Protein AF-0000000079301994 (afdb_homodimer)

Nearest PDB structures (foldseek):
  7bio-assembly1_A  TM=8.199E-01  e=2.080E-05  Streptomyces bottropensis
  3e8o-assembly1_B  TM=7.524E-01  e=1.143E-05  Deinococcus radiodurans
  4dn9-assembly1_A  TM=6.450E-01  e=1.946E-05  Chloroflexus aurantiacus J-10-fl
  5b0a-assembly1_A  TM=7.277E-01  e=4.435E-04  Cannabis sativa
  1q8b-assembly1_A  TM=6.760E-01  e=8.069E-04  Bacillus subtilis

Solvent-accessible surface area (backbone atoms only — not comparable to full-atom values): 9623 Å² total; per-residue (Å²): 97,24,33,39,37,34,43,32,32,37,89,45,61,69,64,25,49,57,47,54,61,72,43,50,66,57,43,41,76,59,49,37,45,30,38,38,36,29,37,38,76,87,36,86,40,38,37,35,40,38,37,32,18,80,38,62,66,50,44,53,51,47,76,68,33,68,65,51,52,50,50,42,61,73,31,49,55,77,43,72,48,76,46,49,33,36,71,75,48,76,45,77,101,99,24,36,38,36,34,44,33,32,38,89,45,60,70,65,25,49,58,48,55,60,72,44,51,64,56,43,42,75,59,50,39,45,31,38,37,37,28,37,38,76,86,38,85,40,38,38,35,39,39,34,31,18,82,38,63,66,49,45,53,50,48,74,68,32,70,65,49,54,49,50,43,62,72,33,49,55,79,45,74,47,76,47,50,33,36,71,74,48,78,46,78,102

Radius of gyration: 16.85 Å; Cα contacts (8 Å, |Δi|>4): 379; chains: 2; bounding box: 35×45×35 Å

Structure (mmCIF, N/CA/C/O backbone):
data_AF-0000000079301994-model_v1
#
loop_
_entity.id
_entity.type
_entity.pdbx_description
1 polymer 'Uncharacterized protein'
#
loop_
_atom_site.group_PDB
_atom_site.id
_atom_site.type_symbol
_atom_site.label_atom_id
_atom_site.label_alt_id
_atom_site.label_comp_id
_atom_site.label_asym_id
_atom_site.label_entity_id
_atom_site.label_seq_id
_atom_site.pdbx_PDB_ins_code
_atom_site.Cartn_x
_atom_site.Cartn_y
_atom_site.Cartn_z
_atom_site.occupancy
_atom_site.B_iso_or_equiv
_atom_site.auth_seq_id
_atom_site.auth_comp_id
_atom_site.auth_asym_id
_atom_site.auth_atom_id
_atom_site.pdbx_PDB_model_num
ATOM 1 N N . MET A 1 1 ? -8.656 -5.566 9.609 1 89.12 1 MET A N 1
ATOM 2 C CA . MET A 1 1 ? -8.117 -4.211 9.539 1 89.12 1 MET A CA 1
ATOM 3 C C . MET A 1 1 ? -8.258 -3.646 8.133 1 89.12 1 MET A C 1
ATOM 5 O O . MET A 1 1 ? -8.102 -4.371 7.148 1 89.12 1 MET A O 1
ATOM 9 N N . THR A 1 2 ? -8.633 -2.348 8.062 1 95.81 2 THR A N 1
ATOM 10 C CA . THR A 1 2 ? -8.82 -1.675 6.781 1 95.81 2 THR A CA 1
ATOM 11 C C . THR A 1 2 ? -7.75 -0.612 6.559 1 95.81 2 THR A C 1
ATOM 13 O O . THR A 1 2 ? -7.398 0.123 7.484 1 95.81 2 THR A O 1
ATOM 16 N N . SER A 1 3 ? -7.277 -0.608 5.355 1 98.06 3 SER A N 1
ATOM 17 C CA . SER A 1 3 ? -6.281 0.398 4.992 1 98.06 3 SER A CA 1
ATOM 18 C C . SER A 1 3 ? -6.887 1.475 4.098 1 98.06 3 SER A C 1
ATOM 20 O O . SER A 1 3 ? -7.504 1.165 3.076 1 98.06 3 SER A O 1
ATOM 22 N N . PHE A 1 4 ? -6.785 2.672 4.535 1 98.62 4 PHE A N 1
ATOM 23 C CA . PHE A 1 4 ? -7.047 3.836 3.693 1 98.62 4 PHE A CA 1
ATOM 24 C C . PHE A 1 4 ? -5.758 4.34 3.053 1 98.62 4 PHE A C 1
ATOM 26 O O . PHE A 1 4 ? -4.887 4.871 3.74 1 98.62 4 PHE A O 1
ATOM 33 N N . VAL A 1 5 ? -5.637 4.152 1.7 1 98.5 5 VAL A N 1
ATOM 34 C CA . VAL A 1 5 ? -4.422 4.48 0.962 1 98.5 5 VAL A CA 1
ATOM 35 C C . VAL A 1 5 ? -4.664 5.715 0.093 1 98.5 5 VAL A C 1
ATOM 37 O O . VAL A 1 5 ? -5.66 5.785 -0.632 1 98.5 5 VAL A O 1
ATOM 40 N N . VAL A 1 6 ? -3.746 6.652 0.194 1 98.12 6 VAL A N 1
ATOM 41 C CA . VAL A 1 6 ? -3.85 7.828 -0.66 1 98.12 6 VAL A CA 1
ATOM 42 C C . VAL A 1 6 ? -2.51 8.094 -1.346 1 98.12 6 VAL A C 1
ATOM 44 O O . VAL A 1 6 ? -1.456 8.023 -0.71 1 98.12 6 VAL A O 1
ATOM 47 N N . LYS A 1 7 ? -2.551 8.258 -2.596 1 98.06 7 LYS A N 1
ATOM 48 C CA . LYS A 1 7 ? -1.447 8.812 -3.371 1 98.06 7 LYS A CA 1
ATOM 49 C C . LYS A 1 7 ? -1.652 10.305 -3.623 1 98.06 7 LYS A C 1
ATOM 51 O O . LYS A 1 7 ? -2.641 10.703 -4.242 1 98.06 7 LYS A O 1
ATOM 56 N N . LEU A 1 8 ? -0.708 11.078 -3.213 1 98.31 8 LEU A N 1
ATOM 57 C CA . LEU A 1 8 ? -0.82 12.531 -3.281 1 98.31 8 LEU A CA 1
ATOM 58 C C . LEU A 1 8 ? 0.232 13.117 -4.219 1 98.31 8 LEU A C 1
ATOM 60 O O . LEU A 1 8 ? 1.381 12.664 -4.227 1 98.31 8 LEU A O 1
ATOM 64 N N . GLN A 1 9 ? -0.194 14.062 -4.961 1 98 9 GLN A N 1
ATOM 65 C CA . GLN A 1 9 ? 0.765 14.898 -5.676 1 98 9 GLN A CA 1
ATOM 66 C C . GLN A 1 9 ? 1.04 16.188 -4.91 1 98 9 GLN A C 1
ATOM 68 O O . GLN A 1 9 ? 0.11 16.906 -4.535 1 98 9 GLN A O 1
ATOM 73 N N . VAL A 1 10 ? 2.301 16.406 -4.672 1 97.75 10 VAL A N 1
ATOM 74 C CA . VAL A 1 10 ? 2.693 17.578 -3.918 1 97.75 10 VAL A CA 1
ATOM 75 C C . VAL A 1 10 ? 3.807 18.328 -4.66 1 97.75 10 VAL A C 1
ATOM 77 O O . VAL A 1 10 ? 4.477 17.75 -5.52 1 97.75 10 VAL A O 1
ATOM 80 N N . ASN A 1 11 ? 3.982 19.594 -4.398 1 96.12 11 ASN A N 1
ATOM 81 C CA . ASN A 1 11 ? 5.059 20.359 -5.012 1 96.12 11 ASN A CA 1
ATOM 82 C C . ASN A 1 11 ? 6.391 20.125 -4.309 1 96.12 11 ASN A C 1
ATOM 84 O O . ASN A 1 11 ? 7.441 20.109 -4.949 1 96.12 11 ASN A O 1
ATOM 88 N N . ASP A 1 12 ? 6.312 19.984 -3.051 1 96.38 12 ASP A N 1
ATOM 89 C CA . ASP A 1 12 ? 7.492 19.828 -2.205 1 96.38 12 ASP A CA 1
ATOM 90 C C . ASP A 1 12 ? 7.223 18.875 -1.044 1 96.38 12 ASP A C 1
ATOM 92 O O . ASP A 1 12 ? 6.391 19.172 -0.18 1 96.38 12 ASP A O 1
ATOM 96 N N . PHE A 1 13 ? 7.957 17.812 -0.992 1 97.25 13 PHE A N 1
ATOM 97 C CA . PHE A 1 13 ? 7.73 16.766 -0.006 1 97.25 13 PHE A CA 1
ATOM 98 C C . PHE A 1 13 ? 7.949 17.297 1.407 1 97.25 13 PHE A C 1
ATOM 100 O O . PHE A 1 13 ? 7.125 17.062 2.295 1 97.25 13 PHE A O 1
ATOM 107 N N . ASP A 1 14 ? 9.078 18 1.607 1 97.25 14 ASP A N 1
ATOM 108 C CA . ASP A 1 14 ? 9.422 18.453 2.951 1 97.25 14 ASP A CA 1
ATOM 109 C C . ASP A 1 14 ? 8.383 19.453 3.473 1 97.25 14 ASP A C 1
ATOM 111 O O . ASP A 1 14 ? 8.008 19.406 4.645 1 97.25 14 ASP A O 1
ATOM 115 N N . ALA A 1 15 ? 7.961 20.344 2.629 1 97.31 15 ALA A N 1
ATOM 116 C CA . ALA A 1 15 ? 6.93 21.312 3.016 1 97.31 15 ALA A CA 1
ATOM 117 C C . ALA A 1 15 ? 5.617 20.594 3.342 1 97.31 15 ALA A C 1
ATOM 119 O O . ALA A 1 15 ? 4.973 20.906 4.348 1 97.31 15 ALA A O 1
ATOM 120 N N . TRP A 1 16 ? 5.238 19.688 2.525 1 98.19 16 TRP A N 1
ATOM 121 C CA . TRP A 1 16 ? 4.035 18.891 2.781 1 98.19 16 TRP A CA 1
ATOM 122 C C . TRP A 1 16 ? 4.145 18.156 4.109 1 98.19 16 TRP A C 1
ATOM 124 O O . TRP A 1 16 ? 3.219 18.188 4.926 1 98.19 16 TRP A O 1
ATOM 134 N N . LYS A 1 17 ? 5.266 17.484 4.301 1 97.94 17 LYS A N 1
ATOM 135 C CA . LYS A 1 17 ? 5.461 16.625 5.473 1 97.94 17 LYS A CA 1
ATOM 136 C C . LYS A 1 17 ? 5.363 17.438 6.762 1 97.94 17 LYS A C 1
ATOM 138 O O . LYS A 1 17 ? 4.871 16.953 7.777 1 97.94 17 LYS A O 1
ATOM 143 N N . GLN A 1 18 ? 5.84 18.641 6.758 1 97.69 18 GLN A N 1
ATOM 144 C CA . GLN A 1 18 ? 5.766 19.516 7.922 1 97.69 18 GLN A CA 1
ATOM 145 C C . GLN A 1 18 ? 4.316 19.781 8.32 1 97.69 18 GLN A C 1
ATOM 147 O O . GLN A 1 18 ? 3.969 19.703 9.5 1 97.69 18 GLN A O 1
ATOM 152 N N . VAL A 1 19 ? 3.531 20.078 7.344 1 97.75 19 VAL A N 1
ATOM 153 C CA . VAL A 1 19 ? 2.125 20.359 7.621 1 97.75 19 VAL A CA 1
ATOM 154 C C . VAL A 1 19 ? 1.414 19.062 8 1 97.75 19 VAL A C 1
ATOM 156 O O . VAL A 1 19 ? 0.629 19.031 8.953 1 97.75 19 VAL A O 1
ATOM 159 N N . TYR A 1 20 ? 1.676 17.984 7.305 1 97.94 20 TYR A N 1
ATOM 160 C CA . TYR A 1 20 ? 1.109 16.672 7.598 1 97.94 20 TYR A CA 1
ATOM 161 C C . TYR A 1 20 ? 1.346 16.281 9.055 1 97.94 20 TYR A C 1
ATOM 163 O O . TYR A 1 20 ? 0.435 15.805 9.727 1 97.94 20 TYR A O 1
ATOM 171 N N . ASP A 1 21 ? 2.529 16.562 9.539 1 97.38 21 ASP A N 1
ATOM 172 C CA . ASP A 1 21 ? 2.902 16.156 10.898 1 97.38 21 ASP A CA 1
ATOM 173 C C . ASP A 1 21 ? 2.088 16.922 11.938 1 97.38 21 ASP A C 1
ATOM 175 O O . ASP A 1 21 ? 1.868 16.438 13.047 1 97.38 21 ASP A O 1
ATOM 179 N N . GLN A 1 22 ? 1.588 18.047 11.633 1 97.12 22 GLN A N 1
ATOM 180 C CA . GLN A 1 22 ? 0.812 18.859 12.555 1 97.12 22 GLN A CA 1
ATOM 181 C C . GLN A 1 22 ? -0.576 18.281 12.789 1 97.12 22 GLN A C 1
ATOM 183 O O . GLN A 1 22 ? -1.27 18.656 13.734 1 97.12 22 GLN A O 1
ATOM 188 N N . PHE A 1 23 ? -0.986 17.344 11.984 1 96.75 23 PHE A N 1
ATOM 189 C CA . PHE A 1 23 ? -2.344 16.828 12.07 1 96.75 23 PHE A CA 1
ATOM 190 C C . PHE A 1 23 ? -2.344 15.422 12.68 1 96.75 23 PHE A C 1
ATOM 192 O O . PHE A 1 23 ? -3.32 14.688 12.547 1 96.75 23 PHE A O 1
ATOM 199 N N . ALA A 1 24 ? -1.338 15.039 13.398 1 96.25 24 ALA A N 1
ATOM 200 C CA . ALA A 1 24 ? -1.244 13.727 14.023 1 96.25 24 ALA A CA 1
ATOM 201 C C . ALA A 1 24 ? -2.352 13.531 15.055 1 96.25 24 ALA A C 1
ATOM 203 O O . ALA A 1 24 ? -2.949 12.453 15.141 1 96.25 24 ALA A O 1
ATOM 204 N N . ASP A 1 25 ? -2.615 14.602 15.844 1 96.25 25 ASP A N 1
ATOM 205 C CA . ASP A 1 25 ? -3.65 14.5 16.859 1 96.25 25 ASP A CA 1
ATOM 206 C C . ASP A 1 25 ? -5.023 14.266 16.234 1 96.25 25 ASP A C 1
ATOM 208 O O . ASP A 1 25 ? -5.824 13.484 16.75 1 96.25 25 ASP A O 1
ATOM 212 N N . MET A 1 26 ? -5.223 14.938 15.164 1 96.44 26 MET A N 1
ATOM 213 C CA . MET A 1 26 ? -6.488 14.75 14.461 1 96.44 26 MET A CA 1
ATOM 214 C C . MET A 1 26 ? -6.633 13.312 13.969 1 96.44 26 MET A C 1
ATOM 216 O O . MET A 1 26 ? -7.695 12.711 14.109 1 96.44 26 MET A O 1
ATOM 220 N N . ARG A 1 27 ? -5.598 12.727 13.359 1 97.19 27 ARG A N 1
ATOM 221 C CA . ARG A 1 27 ? -5.633 11.352 12.875 1 97.19 27 ARG A CA 1
ATOM 222 C C . ARG A 1 27 ? -5.922 10.375 14.016 1 97.19 27 ARG A C 1
ATOM 224 O O . 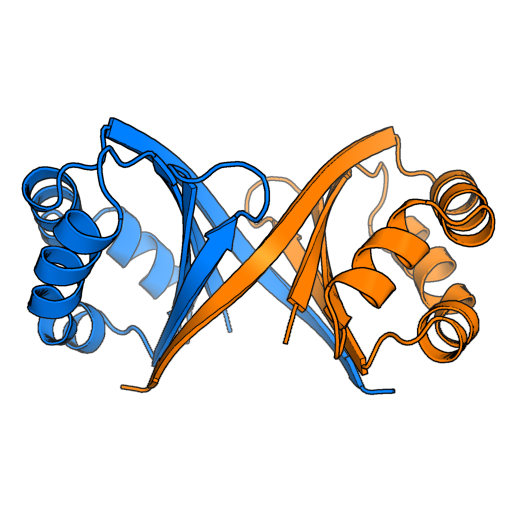ARG A 1 27 ? -6.754 9.477 13.875 1 97.19 27 ARG A O 1
ATOM 231 N N . ARG A 1 28 ? -5.32 10.641 15.141 1 96.44 28 ARG A N 1
ATOM 232 C CA . ARG A 1 28 ? -5.562 9.805 16.312 1 96.44 28 ARG A CA 1
ATOM 233 C C . ARG A 1 28 ? -7.016 9.906 16.766 1 96.44 28 ARG A C 1
ATOM 235 O O . ARG A 1 28 ? -7.668 8.883 17 1 96.44 28 ARG A O 1
ATOM 242 N N . GLU A 1 29 ? -7.461 11.062 16.938 1 96.56 29 GLU A N 1
ATOM 243 C CA . GLU A 1 29 ? -8.82 11.305 17.406 1 96.56 29 GLU A CA 1
ATOM 244 C C . GLU A 1 29 ? -9.852 10.695 16.469 1 96.56 29 GLU A C 1
ATOM 246 O O . GLU A 1 29 ? -10.914 10.25 16.906 1 96.56 29 GLU A O 1
ATOM 251 N N . LYS A 1 30 ? -9.453 10.633 15.219 1 97.12 30 LYS A N 1
ATOM 252 C CA . LYS A 1 30 ? -10.383 10.156 14.203 1 97.12 30 LYS A CA 1
ATOM 253 C C . LYS A 1 30 ? -10.281 8.641 14.039 1 97.12 30 LYS A C 1
ATOM 255 O O . LYS A 1 30 ? -10.969 8.055 13.195 1 97.12 30 LYS A O 1
ATOM 260 N N . GLY A 1 31 ? -9.43 8.023 14.773 1 96.19 31 GLY A N 1
ATOM 261 C CA . GLY A 1 31 ? -9.484 6.57 14.875 1 96.19 31 GLY A CA 1
ATOM 262 C C . GLY A 1 31 ? -8.406 5.871 14.07 1 96.19 31 GLY A C 1
ATOM 263 O O . GLY A 1 31 ? -8.461 4.656 13.875 1 96.19 31 GLY A O 1
ATOM 264 N N . VAL A 1 32 ? -7.43 6.609 13.586 1 97.88 32 VAL A N 1
ATOM 265 C CA . VAL A 1 32 ? -6.301 5.965 12.922 1 97.88 32 VAL A CA 1
ATOM 266 C C . VAL A 1 32 ? -5.461 5.203 13.938 1 97.88 32 VAL A C 1
ATOM 268 O O . VAL A 1 32 ? -5.062 5.762 14.969 1 97.88 32 VAL A O 1
ATOM 271 N N . ASP A 1 33 ? -5.195 4.004 13.609 1 97.94 33 ASP A N 1
ATOM 272 C CA . ASP A 1 33 ? -4.371 3.176 14.484 1 97.94 33 ASP A CA 1
ATOM 273 C C . ASP A 1 33 ? -2.885 3.391 14.203 1 97.94 33 ASP A C 1
ATOM 275 O O . ASP A 1 33 ? -2.074 3.443 15.133 1 97.94 33 ASP A O 1
ATOM 279 N N . SER A 1 34 ? -2.586 3.408 12.961 1 97.81 34 SER A N 1
ATOM 280 C CA . SER A 1 34 ? -1.209 3.617 12.523 1 97.81 34 SER A CA 1
ATOM 281 C C . SER A 1 34 ? -1.159 4.215 11.125 1 97.81 34 SER A C 1
ATOM 283 O O . SER A 1 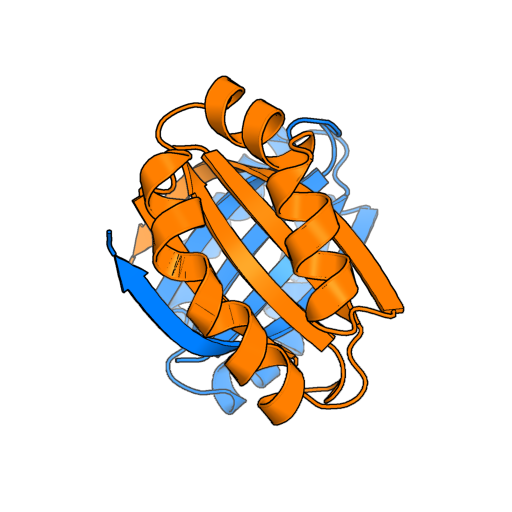34 ? -2.137 4.137 10.375 1 97.81 34 SER A O 1
ATOM 285 N N . SER A 1 35 ? -0.074 4.879 10.789 1 98.19 35 SER A N 1
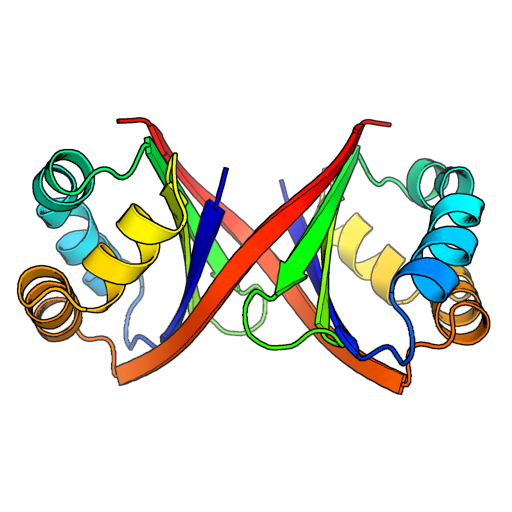ATOM 286 C CA . SER A 1 35 ? 0.156 5.496 9.484 1 98.19 35 SER A CA 1
ATOM 287 C C . SER A 1 35 ? 1.542 5.156 8.953 1 98.19 35 SER A C 1
ATOM 289 O O . SER A 1 35 ? 2.494 5.016 9.719 1 98.19 35 SER A O 1
ATOM 291 N N . VAL A 1 36 ? 1.635 5.07 7.672 1 97.94 36 VAL A N 1
ATOM 292 C CA . VAL A 1 36 ? 2.916 4.926 6.988 1 97.94 36 VAL A CA 1
ATOM 293 C C . VAL A 1 36 ? 3.031 5.973 5.879 1 97.94 36 VAL A C 1
ATOM 295 O O . VAL A 1 36 ? 2.098 6.16 5.098 1 97.94 36 VAL A O 1
ATOM 298 N N . VAL A 1 37 ? 4.113 6.656 5.863 1 98.38 37 VAL A N 1
ATOM 299 C CA . VAL A 1 37 ? 4.43 7.586 4.785 1 98.38 37 VAL A CA 1
ATOM 300 C C . VAL A 1 37 ? 5.5 6.98 3.879 1 98.38 37 VAL A C 1
ATOM 302 O O . VAL A 1 37 ? 6.543 6.527 4.359 1 98.38 37 VAL A O 1
ATOM 305 N N . LEU A 1 38 ? 5.184 6.953 2.605 1 98.31 38 LEU A N 1
ATOM 306 C CA . LEU A 1 38 ? 6.109 6.398 1.626 1 98.31 38 LEU A CA 1
ATOM 307 C C . LEU A 1 38 ? 6.328 7.371 0.473 1 98.31 38 LEU A C 1
ATOM 309 O O . LEU A 1 38 ? 5.438 8.148 0.135 1 98.31 38 LEU A O 1
ATOM 313 N N . ARG A 1 39 ? 7.547 7.289 -0.128 1 97.62 39 ARG A N 1
ATOM 314 C CA . ARG A 1 39 ? 7.859 8.031 -1.345 1 97.62 39 ARG A CA 1
ATOM 315 C C . ARG A 1 39 ? 8.016 7.094 -2.535 1 97.62 39 ARG A C 1
ATOM 317 O O . ARG A 1 39 ? 8.461 5.953 -2.381 1 97.62 39 ARG A O 1
ATOM 324 N N . ASP A 1 40 ? 7.586 7.617 -3.658 1 96.94 40 ASP A N 1
ATOM 325 C CA . ASP A 1 40 ? 7.738 6.91 -4.926 1 96.94 40 ASP A CA 1
ATOM 326 C C . ASP A 1 40 ? 9.164 7.055 -5.469 1 96.94 40 ASP A C 1
ATOM 328 O O . ASP A 1 40 ? 9.688 8.164 -5.559 1 96.94 40 ASP A O 1
ATOM 332 N N . ALA A 1 41 ? 9.742 5.98 -5.84 1 94.81 41 ALA A N 1
ATOM 333 C CA . ALA A 1 41 ? 11.141 6 -6.258 1 94.81 41 ALA A CA 1
ATOM 334 C C . ALA A 1 41 ? 11.297 6.711 -7.602 1 94.81 41 ALA A C 1
ATOM 336 O O . ALA A 1 41 ? 12.391 7.16 -7.945 1 94.81 41 ALA A O 1
ATOM 337 N N . THR A 1 42 ? 10.242 6.859 -8.375 1 92.81 42 THR A N 1
ATOM 338 C CA . THR A 1 42 ? 10.391 7.355 -9.742 1 92.81 42 THR A CA 1
ATOM 339 C C . THR A 1 42 ? 9.719 8.719 -9.891 1 92.81 42 THR A C 1
ATOM 341 O O . THR A 1 42 ? 9.797 9.336 -10.953 1 92.81 42 THR A O 1
ATOM 344 N N . ASP A 1 43 ? 9 9.125 -8.93 1 96.19 43 ASP A N 1
ATOM 345 C CA . ASP A 1 43 ? 8.305 10.414 -8.961 1 96.19 43 ASP A CA 1
ATOM 346 C C . ASP A 1 43 ? 8.477 11.164 -7.648 1 96.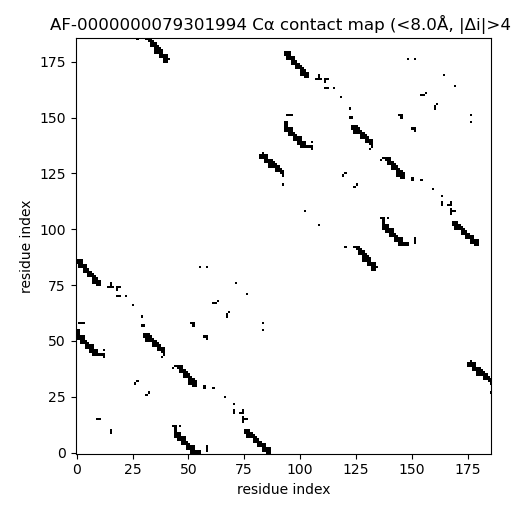19 43 ASP A C 1
ATOM 348 O O . ASP A 1 43 ? 7.785 10.883 -6.664 1 96.19 43 ASP A O 1
ATOM 352 N N . ALA A 1 44 ? 9.281 12.156 -7.668 1 94.94 44 ALA A N 1
ATOM 353 C CA . ALA A 1 44 ? 9.648 12.891 -6.461 1 94.94 44 ALA A CA 1
ATOM 354 C C . ALA A 1 44 ? 8.461 13.68 -5.91 1 94.94 44 ALA A C 1
ATOM 356 O O . ALA A 1 44 ? 8.5 14.156 -4.773 1 94.94 44 ALA A O 1
ATOM 357 N N . HIS A 1 45 ? 7.402 13.781 -6.672 1 96.88 45 HIS A N 1
ATOM 358 C CA . HIS A 1 45 ? 6.262 14.578 -6.238 1 96.88 45 HIS A CA 1
ATOM 359 C C . HIS A 1 45 ? 5.121 13.695 -5.754 1 96.88 45 HIS A C 1
ATOM 361 O O . HIS A 1 45 ? 4.082 14.195 -5.316 1 96.88 45 HIS A O 1
ATOM 367 N N . ALA A 1 46 ? 5.324 12.445 -5.812 1 97.94 46 ALA A N 1
ATOM 368 C CA . ALA A 1 46 ? 4.285 11.508 -5.387 1 97.94 46 ALA A CA 1
ATOM 369 C C . ALA A 1 46 ? 4.543 11.016 -3.965 1 97.94 46 ALA A C 1
ATOM 371 O O . ALA A 1 46 ? 5.598 10.445 -3.68 1 97.94 46 ALA A O 1
ATOM 372 N N . VAL A 1 47 ? 3.619 11.258 -3.09 1 98.25 47 VAL A N 1
ATOM 373 C CA . VAL A 1 47 ? 3.648 10.789 -1.71 1 98.25 47 VAL A CA 1
ATOM 374 C C . VAL A 1 47 ? 2.514 9.789 -1.479 1 98.25 47 VAL A C 1
ATOM 376 O O . VAL A 1 47 ? 1.375 10.031 -1.887 1 98.25 47 VAL A O 1
ATOM 379 N N . TRP A 1 48 ? 2.867 8.773 -0.871 1 98.62 48 TRP A N 1
ATOM 380 C CA . TRP A 1 48 ? 1.869 7.793 -0.444 1 98.62 48 TRP A CA 1
ATOM 381 C C . TRP A 1 48 ? 1.698 7.816 1.071 1 98.62 48 TRP A C 1
ATOM 383 O O . TRP A 1 48 ? 2.682 7.895 1.812 1 98.62 48 TRP A O 1
ATOM 393 N N . VAL A 1 49 ? 0.441 7.789 1.499 1 98.62 49 VAL A N 1
ATOM 394 C CA . VAL A 1 49 ? 0.137 7.645 2.92 1 98.62 49 VAL A CA 1
ATOM 395 C C . VAL A 1 49 ? -0.845 6.492 3.123 1 98.62 49 VAL A C 1
ATOM 397 O O . VAL A 1 49 ? -1.85 6.395 2.414 1 98.62 49 VAL A O 1
ATOM 400 N N . ILE A 1 50 ? -0.533 5.59 4.016 1 98.56 50 ILE A N 1
ATOM 401 C CA . ILE A 1 50 ? -1.428 4.512 4.422 1 98.56 50 ILE A CA 1
ATOM 402 C C . ILE A 1 50 ? -1.878 4.73 5.863 1 98.56 50 ILE A C 1
ATOM 404 O O . ILE A 1 50 ? -1.05 4.801 6.777 1 98.56 50 ILE A O 1
ATOM 408 N N . HIS A 1 51 ? -3.168 4.883 6.047 1 98.62 51 HIS A N 1
ATOM 409 C CA . HIS A 1 51 ? -3.771 4.898 7.375 1 98.62 51 HIS A CA 1
ATOM 410 C C . HIS A 1 51 ? -4.523 3.605 7.656 1 98.62 51 HIS A C 1
ATOM 412 O O . HIS A 1 51 ? -5.367 3.186 6.859 1 98.62 51 HIS A O 1
ATOM 418 N N . HIS A 1 52 ? -4.234 2.973 8.773 1 98 52 HIS A N 1
ATOM 419 C CA . HIS A 1 52 ? -4.934 1.756 9.172 1 98 52 HIS A CA 1
ATOM 420 C C . HIS A 1 52 ? -6.031 2.055 10.188 1 98 52 HIS A C 1
ATOM 422 O O . HIS A 1 52 ? -5.828 2.836 11.117 1 98 52 HIS A O 1
ATOM 428 N N . PHE A 1 53 ? -7.113 1.462 9.953 1 97.81 53 PHE A N 1
ATOM 429 C CA . PHE A 1 53 ? -8.289 1.596 10.805 1 97.81 53 PHE A CA 1
ATOM 430 C C . PHE A 1 53 ? -8.766 0.231 11.281 1 97.81 53 PHE A C 1
ATOM 432 O O . PHE A 1 53 ? -8.641 -0.767 10.57 1 97.81 53 PHE A O 1
ATOM 439 N N . PRO A 1 54 ? -9.391 0.226 12.5 1 95.56 54 PRO A N 1
ATOM 440 C CA . PRO A 1 54 ? -9.961 -1.04 12.961 1 95.56 54 PRO A CA 1
ATOM 441 C C . PRO A 1 54 ? -11.164 -1.484 12.133 1 95.56 54 PRO A C 1
ATOM 443 O O . PRO A 1 54 ? -11.445 -2.682 12.039 1 95.56 54 PRO A O 1
ATOM 446 N N . THR A 1 55 ? -11.875 -0.474 11.547 1 94.5 55 THR A N 1
ATOM 447 C CA . THR A 1 55 ? -13.078 -0.819 10.789 1 94.5 55 THR A CA 1
ATOM 448 C C . THR A 1 55 ? -13.133 -0.033 9.484 1 94.5 55 THR A C 1
ATOM 450 O O . THR A 1 55 ? -12.578 1.062 9.383 1 94.5 55 THR A O 1
ATOM 453 N N . ALA A 1 56 ? -13.891 -0.601 8.523 1 94.69 56 ALA A N 1
ATOM 454 C CA . ALA A 1 56 ? -14.117 0.073 7.25 1 94.69 56 ALA A CA 1
ATOM 455 C C . ALA A 1 56 ? -14.93 1.347 7.438 1 94.69 56 ALA A C 1
ATOM 457 O O . ALA A 1 56 ? -14.719 2.34 6.738 1 94.69 56 ALA A O 1
ATOM 458 N N . GLU A 1 57 ? -15.859 1.298 8.375 1 95.94 57 GLU A N 1
ATOM 459 C CA . GLU A 1 57 ? -16.703 2.455 8.641 1 95.94 57 GLU A CA 1
ATOM 460 C C . GLU A 1 57 ? -15.883 3.648 9.109 1 95.94 57 GLU A C 1
ATOM 462 O O . GLU A 1 57 ? -16.109 4.777 8.68 1 95.94 57 GLU A O 1
ATOM 467 N N . GLY A 1 58 ? -14.977 3.371 9.961 1 96.88 58 GLY A N 1
ATOM 468 C CA . GLY A 1 58 ? -14.094 4.438 10.414 1 96.88 58 GLY A CA 1
ATOM 469 C C . GLY A 1 58 ? -13.266 5.047 9.297 1 96.88 58 GLY A C 1
ATOM 470 O O . GLY A 1 58 ? -13.125 6.27 9.219 1 96.88 58 GLY A O 1
ATOM 471 N N . ALA A 1 59 ? -12.758 4.238 8.43 1 97.56 59 ALA A N 1
ATOM 472 C CA . ALA A 1 59 ? -11.961 4.711 7.297 1 97.56 59 ALA A CA 1
ATOM 473 C C . ALA A 1 59 ? -12.789 5.594 6.371 1 97.56 59 ALA A C 1
ATOM 475 O O . ALA A 1 59 ? -12.336 6.66 5.949 1 97.56 59 ALA A O 1
ATOM 476 N N . ARG A 1 60 ? -13.992 5.137 6.117 1 96.81 60 ARG A N 1
ATOM 477 C CA . ARG A 1 60 ? -14.875 5.891 5.23 1 96.81 60 ARG A CA 1
ATOM 478 C C . ARG A 1 60 ? -15.266 7.227 5.852 1 96.81 60 ARG A C 1
ATOM 480 O O . ARG A 1 60 ? -15.328 8.242 5.16 1 96.81 60 ARG A O 1
ATOM 487 N N . ALA A 1 61 ? -15.516 7.227 7.113 1 97.56 61 ALA A N 1
ATOM 488 C CA . ALA A 1 61 ? -15.852 8.461 7.816 1 97.56 61 ALA A CA 1
ATOM 489 C C . ALA A 1 61 ? -14.695 9.453 7.77 1 97.56 61 ALA A C 1
ATOM 491 O O . ALA A 1 61 ? -14.898 10.648 7.559 1 97.56 61 ALA A O 1
ATOM 492 N N . PHE A 1 62 ? -13.547 8.945 7.957 1 98.19 62 PHE A N 1
ATOM 493 C CA . PHE A 1 62 ? -12.352 9.773 7.891 1 98.19 62 PHE A CA 1
ATOM 494 C C . PHE A 1 62 ? -12.203 10.406 6.508 1 98.19 62 PHE A C 1
ATOM 496 O O . PHE A 1 62 ? -11.969 11.609 6.391 1 98.19 62 PHE A O 1
ATOM 503 N N . ALA A 1 63 ? -12.391 9.672 5.465 1 96.81 63 ALA A N 1
ATOM 504 C CA . ALA A 1 63 ? -12.227 10.125 4.086 1 96.81 63 ALA A CA 1
ATOM 505 C C . ALA A 1 63 ? -13.219 11.227 3.744 1 96.81 63 ALA A C 1
ATOM 507 O O . ALA A 1 63 ? -12.984 12.031 2.842 1 96.81 63 ALA A O 1
ATOM 508 N N . ARG A 1 64 ? -14.328 11.258 4.477 1 96.31 64 ARG A N 1
ATOM 509 C CA . ARG A 1 64 ? -15.375 12.227 4.188 1 96.31 64 ARG A CA 1
ATOM 510 C C . ARG A 1 64 ? -15.328 13.398 5.156 1 96.31 64 ARG A C 1
ATOM 512 O O . ARG A 1 64 ? -16.141 14.312 5.074 1 96.31 64 ARG A O 1
ATOM 519 N N . SER A 1 65 ? -14.445 13.406 6.059 1 97.06 65 SER A N 1
ATOM 520 C CA . SER A 1 65 ? -14.43 14.406 7.121 1 97.06 65 SER A CA 1
ATOM 521 C C . SER A 1 65 ? -13.984 15.766 6.594 1 97.06 65 SER A C 1
ATOM 523 O O . SER A 1 65 ? -13.133 15.844 5.707 1 97.06 65 SER A O 1
ATOM 525 N N . SER A 1 66 ? -14.555 16.859 7.176 1 96.12 66 SER A N 1
ATOM 526 C CA . SER A 1 66 ? -14.141 18.219 6.848 1 96.12 66 SER A CA 1
ATOM 527 C C . SER A 1 66 ? -12.719 18.5 7.336 1 96.12 66 SER A C 1
ATOM 529 O O . SER A 1 66 ? -11.992 19.281 6.727 1 96.12 66 SER A O 1
ATOM 531 N N . GLU A 1 67 ? -12.312 17.812 8.352 1 95.81 67 GLU A N 1
ATOM 532 C CA . GLU A 1 67 ? -10.969 18 8.898 1 95.81 67 GLU A CA 1
ATOM 533 C C . GLU A 1 67 ? -9.906 17.516 7.922 1 95.81 67 GLU A C 1
ATOM 535 O O . GLU A 1 67 ? -8.867 18.156 7.762 1 95.81 67 GLU A O 1
ATOM 540 N N . LEU A 1 68 ? -10.18 16.359 7.277 1 95.62 68 LEU A N 1
ATOM 541 C CA . LEU A 1 68 ? -9.227 15.867 6.285 1 95.62 68 LEU A CA 1
ATOM 542 C C . LEU A 1 68 ? -9.148 16.812 5.094 1 95.62 68 LEU A C 1
ATOM 544 O O . LEU A 1 68 ? -8.055 17.109 4.602 1 95.62 68 LEU A O 1
ATOM 548 N N . ARG A 1 69 ? -10.25 17.312 4.688 1 94.06 69 ARG A N 1
ATOM 549 C CA . ARG A 1 69 ? -10.266 18.266 3.574 1 94.06 69 ARG A CA 1
ATOM 550 C C . ARG A 1 69 ? -9.445 19.5 3.9 1 94.06 69 ARG A C 1
ATOM 552 O O . ARG A 1 69 ? -8.695 20 3.061 1 94.06 69 ARG A O 1
ATOM 559 N N . GLU A 1 70 ? -9.633 19.953 5.055 1 94.25 70 GLU A N 1
ATOM 560 C CA . GLU A 1 70 ? -8.883 21.125 5.504 1 94.25 70 GLU A CA 1
ATOM 561 C C . GLU A 1 70 ? -7.391 20.828 5.574 1 94.25 70 GLU A C 1
ATOM 563 O O . GLU A 1 70 ? -6.57 21.641 5.129 1 94.25 70 GLU A O 1
ATOM 568 N N . ALA A 1 71 ? -7.066 19.688 6.102 1 94.69 71 ALA A N 1
ATOM 569 C CA . ALA A 1 71 ? -5.664 19.281 6.211 1 94.69 71 ALA A CA 1
ATOM 570 C C . ALA A 1 71 ? -5.012 19.203 4.832 1 94.69 71 ALA A C 1
ATOM 572 O O . ALA A 1 71 ? -3.896 19.688 4.641 1 94.69 71 ALA A O 1
ATOM 573 N N . MET A 1 72 ? -5.688 18.609 3.824 1 94.38 72 MET A N 1
ATOM 574 C CA . MET A 1 72 ? -5.152 18.469 2.475 1 94.38 72 MET A CA 1
ATOM 575 C C . MET A 1 72 ? -4.969 19.828 1.808 1 94.38 72 MET A C 1
ATOM 577 O O . MET A 1 72 ? -3.955 20.062 1.149 1 94.38 72 MET A O 1
ATOM 581 N N . ARG A 1 73 ? -5.914 20.688 2.051 1 93 73 ARG A N 1
ATOM 582 C CA . ARG A 1 73 ? -5.809 22.047 1.523 1 93 73 ARG A CA 1
ATOM 583 C C . ARG A 1 73 ? -4.594 22.766 2.102 1 93 73 ARG A C 1
ATOM 585 O O . ARG A 1 73 ? -3.816 23.375 1.362 1 93 73 ARG A O 1
ATOM 592 N N . GLN A 1 74 ? -4.41 22.641 3.326 1 95.44 74 GLN A N 1
ATOM 593 C CA . GLN A 1 74 ? -3.342 23.359 4.012 1 95.44 74 GLN A CA 1
ATOM 594 C C . GLN A 1 74 ? -1.973 22.797 3.637 1 95.44 74 GLN A C 1
ATOM 596 O O . GLN A 1 74 ? -0.984 23.531 3.602 1 95.44 74 GLN A O 1
ATOM 601 N N . SER A 1 75 ? -1.92 21.562 3.336 1 95.81 75 SER A N 1
ATOM 602 C CA . SER A 1 75 ? -0.638 20.906 3.105 1 95.81 75 SER A CA 1
ATOM 603 C C . SER A 1 75 ? -0.189 21.047 1.657 1 95.81 75 SER A C 1
ATOM 605 O O . SER A 1 75 ? 0.917 20.641 1.297 1 95.81 75 SER A O 1
ATOM 607 N N . GLY A 1 76 ? -1.004 21.625 0.777 1 93.81 76 GLY A N 1
ATOM 608 C CA . GLY A 1 76 ? -0.595 21.922 -0.585 1 93.81 76 GLY A CA 1
ATOM 609 C C . GLY A 1 76 ? -0.727 20.734 -1.527 1 93.81 76 GLY A C 1
ATOM 610 O O . GLY A 1 76 ? 0.008 20.641 -2.512 1 93.81 76 GLY A O 1
ATOM 611 N N . VAL A 1 77 ? -1.505 19.766 -1.257 1 96.69 77 VAL A N 1
ATOM 612 C CA . VAL A 1 77 ? -1.816 18.672 -2.162 1 96.69 77 VAL A CA 1
ATOM 613 C C . VAL A 1 77 ? -2.506 19.203 -3.412 1 96.69 77 VAL A C 1
ATOM 615 O O . VAL A 1 77 ? -3.482 19.953 -3.318 1 96.69 77 VAL A O 1
ATOM 618 N N . VAL A 1 78 ? -1.965 18.812 -4.574 1 95.94 78 VAL A N 1
ATOM 619 C CA . VAL A 1 78 ? -2.498 19.359 -5.82 1 95.94 78 VAL A CA 1
ATOM 620 C C . VAL A 1 78 ? -3.217 18.266 -6.602 1 95.94 78 VAL A C 1
ATOM 622 O O . VAL A 1 78 ? -3.75 18.516 -7.684 1 95.94 78 VAL A O 1
ATOM 625 N N . GLY A 1 79 ? -3.234 17.047 -6.227 1 96.12 79 GLY A N 1
ATOM 626 C CA . GLY A 1 79 ? -3.904 15.883 -6.777 1 96.12 79 GLY A CA 1
ATOM 627 C C . GLY A 1 79 ? -3.84 14.672 -5.867 1 96.12 79 GLY A C 1
ATOM 628 O O . GLY A 1 79 ? -2.947 14.57 -5.023 1 96.12 79 GLY A O 1
ATOM 629 N N . HIS A 1 80 ? -4.871 13.82 -6.004 1 96.94 80 HIS A N 1
ATOM 630 C CA . HIS A 1 80 ? -4.828 12.633 -5.152 1 96.94 80 HIS A CA 1
ATOM 631 C C . HIS A 1 80 ? -5.66 11.5 -5.746 1 96.94 80 HIS A C 1
ATOM 633 O O . HIS A 1 80 ? -6.551 11.742 -6.562 1 96.94 80 HIS A O 1
ATOM 639 N N . GLU A 1 81 ? -5.27 10.383 -5.445 1 96.56 81 GLU A N 1
ATOM 640 C CA . GLU A 1 81 ? -6.043 9.156 -5.602 1 96.56 81 GLU A CA 1
ATOM 641 C C . GLU A 1 81 ? -6.16 8.406 -4.277 1 96.56 81 GLU A C 1
ATOM 643 O O . GLU A 1 81 ? -5.234 8.422 -3.463 1 96.56 81 GLU A O 1
ATOM 648 N N . LEU A 1 82 ? -7.312 7.797 -4.074 1 96.88 82 LEU A N 1
ATOM 649 C CA . LEU A 1 82 ? -7.461 7.094 -2.805 1 96.88 82 LEU A CA 1
ATOM 650 C C . LEU A 1 82 ? -8.109 5.73 -3.012 1 96.88 82 LEU A C 1
ATOM 652 O O . LEU A 1 82 ? -8.875 5.539 -3.961 1 96.88 82 LEU A O 1
ATOM 656 N N . TRP A 1 83 ? -7.84 4.805 -2.113 1 97.62 83 TRP A N 1
ATOM 657 C CA . TRP A 1 83 ? -8.367 3.447 -2.111 1 97.62 83 TRP A CA 1
ATOM 658 C C . TRP A 1 83 ? -8.648 2.975 -0.688 1 97.62 83 TRP A C 1
ATOM 660 O O . TRP A 1 83 ? -7.941 3.348 0.247 1 97.62 83 TRP A O 1
ATOM 670 N N . PHE A 1 84 ? -9.664 2.191 -0.591 1 98 84 PHE A N 1
ATOM 671 C CA . PHE A 1 84 ? -9.906 1.407 0.614 1 98 84 PHE A CA 1
ATOM 672 C C . PHE A 1 84 ? -9.562 -0.06 0.385 1 98 84 PHE A C 1
ATOM 674 O O . PHE A 1 84 ? -10.188 -0.728 -0.443 1 98 84 PHE A O 1
ATOM 681 N N . LEU A 1 85 ? -8.57 -0.535 1.141 1 97.94 85 LEU A N 1
ATOM 682 C CA . LEU A 1 85 ? -8.07 -1.883 0.895 1 97.94 85 LEU A CA 1
ATOM 683 C C . LEU A 1 85 ? -8.227 -2.756 2.135 1 97.94 85 LEU A C 1
ATOM 685 O O . LEU A 1 85 ? -8.016 -2.291 3.258 1 97.94 85 LEU A O 1
ATOM 689 N N . GLN A 1 86 ? -8.617 -3.955 1.854 1 96.12 86 GLN A N 1
ATOM 690 C CA . GLN A 1 86 ? -8.75 -4.949 2.912 1 96.12 86 GLN A CA 1
ATOM 691 C C . GLN A 1 86 ? -7.688 -6.039 2.781 1 96.12 86 GLN A C 1
ATOM 693 O O . GLN A 1 86 ? -7.562 -6.668 1.728 1 96.12 86 GLN A O 1
ATOM 698 N N . GLU A 1 87 ? -6.988 -6.297 3.857 1 95.94 87 GLU A N 1
ATOM 699 C CA . GLU A 1 87 ? -5.98 -7.352 3.855 1 95.94 87 GLU A CA 1
ATOM 700 C C . GLU A 1 87 ? -6.625 -8.734 3.799 1 95.94 87 GLU A C 1
ATOM 702 O O . GLU A 1 87 ? -7.535 -9.031 4.574 1 95.94 87 GLU A O 1
ATOM 707 N N . VAL A 1 88 ? -6.133 -9.5 2.865 1 96.5 88 VAL A N 1
ATOM 708 C CA . VAL A 1 88 ? -6.578 -10.883 2.699 1 96.5 88 VAL A CA 1
ATOM 709 C C . VAL A 1 88 ? -5.609 -11.828 3.402 1 96.5 88 VAL A C 1
ATOM 711 O O . VAL A 1 88 ? -6.035 -12.766 4.09 1 96.5 88 VAL A O 1
ATOM 714 N N . GLU A 1 89 ? -4.34 -11.555 3.223 1 96.56 89 GLU A N 1
ATOM 715 C CA . GLU A 1 89 ? -3.309 -12.461 3.719 1 96.56 89 GLU A CA 1
ATOM 716 C C . GLU A 1 89 ? -1.94 -11.781 3.74 1 96.56 89 GLU A C 1
ATOM 718 O O . GLU A 1 89 ? -1.655 -10.922 2.906 1 96.56 89 GLU A O 1
ATOM 723 N N . ARG A 1 90 ? -1.135 -12.219 4.738 1 94.69 90 ARG A N 1
ATOM 724 C CA . ARG A 1 90 ? 0.258 -11.797 4.844 1 94.69 90 ARG A CA 1
ATOM 725 C C . ARG A 1 90 ? 1.186 -13 4.984 1 94.69 90 ARG A C 1
ATOM 727 O O . ARG A 1 90 ? 0.876 -13.945 5.711 1 94.69 90 ARG A O 1
ATOM 734 N N . PHE A 1 91 ? 2.309 -12.906 4.184 1 93.12 91 PHE A N 1
ATOM 735 C CA . PHE A 1 91 ? 3.312 -13.961 4.176 1 93.12 91 PHE A CA 1
ATOM 736 C C . PHE A 1 91 ? 4.68 -13.414 4.562 1 93.12 91 PHE A C 1
ATOM 738 O O . PHE A 1 91 ? 5.062 -12.328 4.133 1 93.12 91 PHE A O 1
ATOM 745 N N . VAL A 1 92 ? 5.254 -14.281 5.449 1 94.19 92 VAL A N 1
ATOM 746 C CA . VAL A 1 92 ? 6.664 -14 5.707 1 94.19 92 VAL A CA 1
ATOM 747 C C . VAL A 1 92 ? 7.512 -15.203 5.281 1 94.19 92 VAL A C 1
ATOM 749 O O . VAL A 1 92 ? 7.184 -16.344 5.602 1 94.19 92 VAL A O 1
ATOM 752 N N . TYR A 1 93 ? 8.531 -14.883 4.59 1 91.31 93 TYR A N 1
ATOM 753 C CA . TYR A 1 93 ? 9.352 -15.969 4.062 1 91.31 93 TYR A CA 1
ATOM 754 C C . TYR A 1 93 ? 10.586 -16.188 4.934 1 91.31 93 TYR A C 1
ATOM 756 O O . TYR A 1 93 ? 11.078 -15.266 5.578 1 91.31 93 TYR A O 1
ATOM 764 N N . MET B 1 1 ? 13.922 -0.5 3.908 1 89.19 1 MET B N 1
ATOM 765 C CA . MET B 1 1 ? 13.133 -1.521 3.229 1 89.19 1 MET B CA 1
ATOM 766 C C . MET B 1 1 ? 12.367 -0.924 2.055 1 89.19 1 MET B C 1
ATOM 768 O O . MET B 1 1 ? 11.883 0.205 2.137 1 89.19 1 MET B O 1
ATOM 772 N N . THR B 1 2 ? 12.328 -1.683 0.933 1 95.81 2 THR B N 1
ATOM 773 C CA . THR B 1 2 ? 11.648 -1.23 -0.275 1 95.81 2 THR B CA 1
ATOM 774 C C . THR B 1 2 ? 10.406 -2.076 -0.544 1 95.81 2 THR B C 1
ATOM 776 O O . THR B 1 2 ? 10.43 -3.299 -0.392 1 95.81 2 THR B O 1
ATOM 779 N N . SER B 1 3 ? 9.383 -1.372 -0.904 1 98 3 SER B N 1
ATOM 780 C CA . SER B 1 3 ? 8.141 -2.064 -1.246 1 98 3 SER B CA 1
ATOM 781 C C . SER B 1 3 ? 7.898 -2.051 -2.752 1 98 3 SER B C 1
ATOM 783 O O . SER B 1 3 ? 7.941 -0.992 -3.383 1 98 3 SER B O 1
ATOM 785 N N . PHE B 1 4 ? 7.754 -3.197 -3.299 1 98.62 4 PHE B N 1
ATOM 786 C CA . PHE B 1 4 ? 7.238 -3.363 -4.652 1 98.62 4 PHE B CA 1
ATOM 787 C C . PHE B 1 4 ? 5.73 -3.582 -4.637 1 98.62 4 PHE B C 1
ATOM 789 O O . PHE B 1 4 ? 5.254 -4.629 -4.195 1 98.62 4 PHE B O 1
ATOM 796 N N . VAL B 1 5 ? 4.965 -2.553 -5.117 1 98.5 5 VAL B N 1
ATOM 797 C CA . VAL B 1 5 ? 3.508 -2.568 -5.066 1 98.5 5 VAL B CA 1
ATOM 798 C C . VAL B 1 5 ? 2.941 -2.762 -6.469 1 98.5 5 VAL B C 1
ATOM 800 O O . VAL B 1 5 ? 3.346 -2.072 -7.41 1 98.5 5 VAL B O 1
ATOM 803 N N . VAL B 1 6 ? 2.023 -3.693 -6.566 1 98.06 6 VAL B N 1
ATOM 804 C CA . VAL B 1 6 ? 1.363 -3.891 -7.855 1 98.06 6 VAL B CA 1
ATOM 805 C C . VAL B 1 6 ? -0.151 -3.928 -7.66 1 98.06 6 VAL B C 1
ATOM 807 O O . VAL B 1 6 ? -0.647 -4.566 -6.727 1 98.06 6 VAL B O 1
ATOM 810 N N . LYS B 1 7 ? -0.817 -3.182 -8.422 1 98 7 LYS B N 1
ATOM 811 C CA . LYS B 1 7 ? -2.26 -3.309 -8.602 1 98 7 LYS B CA 1
ATOM 812 C C . LYS B 1 7 ? -2.586 -4.117 -9.852 1 98 7 LYS B C 1
ATOM 814 O O . LYS B 1 7 ? -2.213 -3.73 -10.961 1 98 7 LYS B O 1
ATOM 819 N N . LEU B 1 8 ? -3.32 -5.152 -9.68 1 98.25 8 LEU B N 1
ATOM 820 C CA . LEU B 1 8 ? -3.617 -6.086 -10.766 1 98.25 8 LEU B CA 1
ATOM 821 C C . LEU B 1 8 ? -5.109 -6.102 -11.07 1 98.25 8 LEU B C 1
ATOM 823 O O . LEU B 1 8 ? -5.938 -6.066 -10.156 1 98.25 8 LEU B O 1
ATOM 827 N N . GLN B 1 9 ? -5.391 -6.145 -12.312 1 98 9 GLN B N 1
ATOM 828 C CA . GLN B 1 9 ? -6.75 -6.465 -12.734 1 98 9 GLN B CA 1
ATOM 829 C C . GLN B 1 9 ? -6.883 -7.941 -13.094 1 98 9 GLN B C 1
ATOM 831 O O . GLN B 1 9 ? -6.098 -8.469 -13.891 1 98 9 GLN B O 1
ATOM 836 N N . VAL B 1 10 ? -7.832 -8.562 -12.445 1 97.69 10 VAL B N 1
ATOM 837 C CA . VAL B 1 10 ? -8.039 -9.992 -12.672 1 97.69 10 VAL B CA 1
ATOM 838 C C . VAL B 1 10 ? -9.516 -10.266 -12.961 1 97.69 10 VAL B C 1
ATOM 840 O O . VAL B 1 10 ? -10.375 -9.445 -12.633 1 97.69 10 VAL B O 1
ATOM 843 N N . ASN B 1 11 ? -9.812 -11.359 -13.602 1 96.25 11 ASN B N 1
ATOM 844 C CA . ASN B 1 11 ? -11.195 -11.727 -13.867 1 96.25 11 ASN B CA 1
ATOM 845 C C . ASN B 1 11 ? -11.844 -12.375 -12.648 1 96.25 11 ASN B C 1
ATOM 847 O O . ASN B 1 11 ? -13.039 -12.188 -12.406 1 96.25 11 ASN B O 1
ATOM 851 N N . ASP B 1 12 ? -11.07 -13.125 -11.969 1 96.44 12 ASP B N 1
ATOM 852 C CA . ASP B 1 12 ? -11.547 -13.891 -10.82 1 96.44 12 ASP B CA 1
ATOM 853 C C . ASP B 1 12 ? -10.477 -13.961 -9.727 1 96.44 12 ASP B C 1
ATOM 855 O O . ASP B 1 12 ? -9.406 -14.539 -9.938 1 96.44 12 ASP B O 1
ATOM 859 N N . PHE B 1 13 ? -10.781 -13.453 -8.586 1 97.25 13 PHE B N 1
ATOM 860 C CA . PHE B 1 13 ? -9.82 -13.352 -7.496 1 97.25 13 PHE B CA 1
ATOM 861 C C . PHE B 1 13 ? -9.367 -14.734 -7.043 1 97.25 13 PHE B C 1
ATOM 863 O O . PHE B 1 13 ? -8.172 -14.984 -6.879 1 97.25 13 PHE B O 1
ATOM 870 N N . ASP B 1 14 ? -10.352 -15.633 -6.82 1 97.31 14 ASP B N 1
ATOM 871 C CA . ASP B 1 14 ? -10.023 -16.953 -6.285 1 97.31 14 ASP B CA 1
ATOM 872 C C . ASP B 1 14 ? -9.141 -17.734 -7.254 1 97.31 14 ASP B C 1
ATOM 874 O O . ASP B 1 14 ? -8.203 -18.406 -6.836 1 97.31 14 ASP B O 1
ATOM 878 N N . ALA B 1 15 ? -9.469 -17.672 -8.516 1 97.31 15 ALA B N 1
ATOM 879 C CA . ALA B 1 15 ? -8.656 -18.344 -9.531 1 97.31 15 ALA B CA 1
ATOM 880 C C . ALA B 1 15 ? -7.246 -17.75 -9.578 1 97.31 15 ALA B C 1
ATOM 882 O O . ALA B 1 15 ? -6.262 -18.484 -9.625 1 97.31 15 ALA B O 1
ATOM 883 N N . TRP B 1 16 ? -7.156 -16.469 -9.555 1 98.19 16 TRP B N 1
ATOM 884 C CA . TRP B 1 16 ? -5.855 -15.812 -9.531 1 98.19 16 TRP B CA 1
ATOM 885 C C . TRP B 1 16 ? -5.055 -16.234 -8.305 1 98.19 16 TRP B C 1
ATOM 887 O O . TRP B 1 16 ? -3.879 -16.594 -8.414 1 98.19 16 TRP B O 1
ATOM 897 N N . LYS B 1 17 ? -5.707 -16.172 -7.148 1 97.94 17 LYS B N 1
ATOM 898 C CA . LYS B 1 17 ? -5.035 -16.438 -5.883 1 97.94 17 LYS B CA 1
ATOM 899 C C . LYS B 1 17 ? -4.465 -17.859 -5.848 1 97.94 17 LYS B C 1
ATOM 901 O O . LYS B 1 17 ? -3.402 -18.094 -5.266 1 97.94 17 LYS B O 1
ATOM 906 N N . GLN B 1 18 ? -5.129 -18.781 -6.41 1 97.62 18 GLN B N 1
ATOM 907 C CA . GLN B 1 18 ? -4.66 -20.172 -6.469 1 97.62 18 GLN B CA 1
ATOM 908 C C . GLN B 1 18 ? -3.336 -20.266 -7.223 1 97.62 18 GLN B C 1
ATOM 910 O O . GLN B 1 18 ? -2.406 -20.938 -6.766 1 97.62 18 GLN B O 1
ATOM 915 N N . VAL B 1 19 ? -3.297 -19.609 -8.336 1 97.75 19 VAL B N 1
ATOM 916 C CA . VAL B 1 19 ? -2.072 -19.641 -9.133 1 97.75 19 VAL B CA 1
ATOM 917 C C . VAL B 1 19 ? -0.98 -18.844 -8.43 1 97.75 19 VAL B C 1
ATOM 919 O O . VAL B 1 19 ? 0.17 -19.281 -8.344 1 97.75 19 VAL B O 1
ATOM 922 N N . TYR B 1 20 ? -1.314 -17.688 -7.902 1 97.88 20 TYR B N 1
ATOM 923 C CA . TYR B 1 20 ? -0.385 -16.844 -7.156 1 97.88 20 TYR B CA 1
ATOM 924 C C . TYR B 1 20 ? 0.29 -17.641 -6.039 1 97.88 20 TYR B C 1
ATOM 926 O O . TYR B 1 20 ? 1.505 -17.547 -5.848 1 97.88 20 TYR B O 1
ATOM 934 N N . ASP B 1 21 ? -0.469 -18.438 -5.348 1 97.38 21 ASP B N 1
ATOM 935 C CA . ASP B 1 21 ? 0.045 -19.188 -4.203 1 97.38 21 ASP B CA 1
ATOM 936 C C . ASP B 1 21 ? 1.076 -20.219 -4.637 1 97.38 21 ASP B C 1
ATOM 938 O O . ASP B 1 21 ? 1.961 -20.578 -3.859 1 97.38 21 ASP B O 1
ATOM 942 N N . GLN B 1 22 ? 1.062 -20.656 -5.816 1 97.12 22 GLN B N 1
ATOM 943 C CA . GLN B 1 22 ? 1.985 -21.656 -6.328 1 97.12 22 GLN B CA 1
ATOM 944 C C . GLN B 1 22 ? 3.377 -21.078 -6.543 1 97.12 22 GLN B C 1
ATOM 946 O O . GLN B 1 22 ? 4.352 -21.812 -6.695 1 97.12 22 GLN B O 1
ATOM 951 N N . PHE B 1 23 ? 3.51 -19.797 -6.531 1 96.75 23 PHE B N 1
ATOM 952 C CA . PHE B 1 23 ? 4.785 -19.156 -6.844 1 96.75 23 PHE B CA 1
ATOM 953 C C . PHE B 1 23 ? 5.441 -18.609 -5.586 1 96.75 23 PHE B C 1
ATOM 955 O O . PHE B 1 23 ? 6.344 -17.781 -5.664 1 96.75 23 PHE B O 1
ATOM 962 N N . ALA B 1 24 ? 5.09 -19.062 -4.422 1 96.31 24 ALA B N 1
ATOM 963 C CA . ALA B 1 24 ? 5.664 -18.609 -3.156 1 96.31 24 ALA B CA 1
ATOM 964 C C . ALA B 1 24 ? 7.156 -18.922 -3.088 1 96.31 24 ALA B C 1
ATOM 966 O O . ALA B 1 24 ? 7.945 -18.094 -2.625 1 96.31 24 ALA B O 1
ATOM 967 N N . ASP B 1 25 ? 7.527 -20.125 -3.57 1 96.25 25 ASP B N 1
ATOM 968 C CA . ASP B 1 25 ? 8.938 -20.5 -3.535 1 96.25 25 ASP B CA 1
ATOM 969 C C . ASP B 1 25 ? 9.773 -19.578 -4.418 1 96.25 25 ASP B C 1
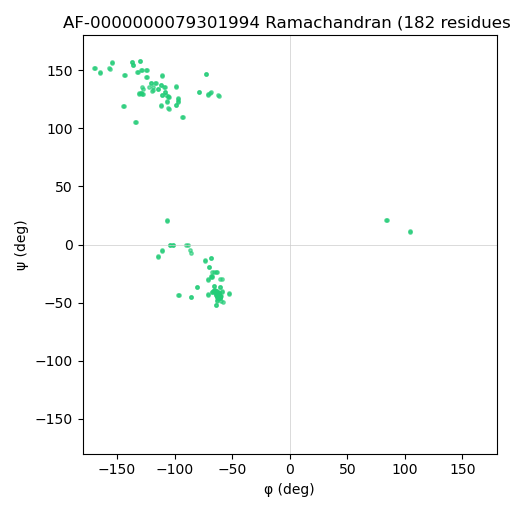ATOM 971 O O . ASP B 1 25 ? 10.891 -19.203 -4.051 1 96.25 25 ASP B O 1
ATOM 975 N N . MET B 1 26 ? 9.211 -19.266 -5.527 1 96.38 26 MET B N 1
ATOM 976 C CA . MET B 1 26 ? 9.914 -18.359 -6.422 1 96.38 26 MET B CA 1
ATOM 977 C C . MET B 1 26 ? 10.117 -17 -5.758 1 96.38 2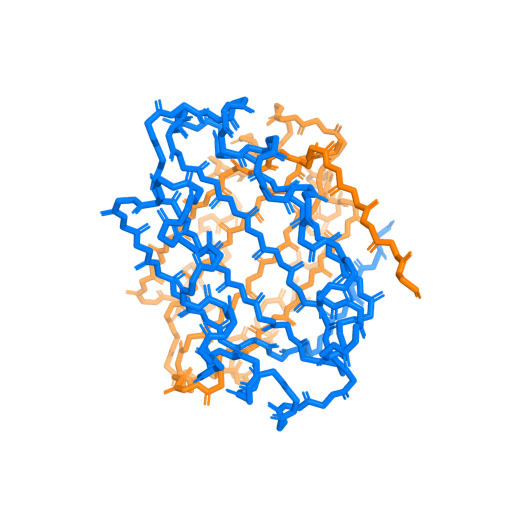6 MET B C 1
ATOM 979 O O . MET B 1 26 ? 11.203 -16.422 -5.836 1 96.38 26 MET B O 1
ATOM 983 N N . ARG B 1 27 ? 9.086 -16.422 -5.117 1 97.19 27 ARG B N 1
ATOM 984 C CA . ARG B 1 27 ? 9.188 -15.141 -4.441 1 97.19 27 ARG B CA 1
ATOM 985 C C . ARG B 1 27 ? 10.258 -15.172 -3.354 1 97.19 27 ARG B C 1
ATOM 987 O O . ARG B 1 27 ? 11.07 -14.258 -3.246 1 97.19 27 ARG B O 1
ATOM 994 N N . ARG B 1 28 ? 10.305 -16.281 -2.637 1 96.38 28 ARG B N 1
ATOM 995 C CA . ARG B 1 28 ? 11.32 -16.453 -1.603 1 96.38 28 ARG B CA 1
ATOM 996 C C . ARG B 1 28 ? 12.719 -16.469 -2.209 1 96.38 28 ARG B C 1
ATOM 998 O O . ARG B 1 28 ? 13.617 -15.773 -1.74 1 96.38 28 ARG B O 1
ATOM 1005 N N . GLU B 1 29 ? 12.891 -17.266 -3.156 1 96.5 29 GLU B N 1
ATOM 1006 C CA . GLU B 1 29 ? 14.188 -17.438 -3.801 1 96.5 29 GLU B CA 1
ATOM 1007 C C . GLU B 1 29 ? 14.672 -16.125 -4.41 1 96.5 29 GLU B C 1
ATOM 1009 O O . GLU B 1 29 ? 15.875 -15.852 -4.445 1 96.5 29 GLU B O 1
ATOM 1014 N N . LYS B 1 30 ? 13.695 -15.336 -4.797 1 97.12 30 LYS B N 1
ATOM 1015 C CA . LYS B 1 30 ? 14.031 -14.078 -5.469 1 97.12 30 LYS B CA 1
ATOM 1016 C C . LYS B 1 30 ? 14.227 -12.953 -4.461 1 97.12 30 LYS B C 1
ATOM 1018 O O . LYS B 1 30 ? 14.469 -11.805 -4.844 1 97.12 30 LYS B O 1
ATOM 1023 N N . GLY B 1 31 ? 14.078 -13.227 -3.207 1 96.12 31 GLY B N 1
ATOM 1024 C CA . GLY B 1 31 ? 14.523 -12.289 -2.193 1 96.12 31 GLY B CA 1
ATOM 1025 C C . GLY B 1 31 ? 13.391 -11.523 -1.544 1 96.12 31 GLY B C 1
ATOM 1026 O O . GLY B 1 31 ? 13.625 -10.539 -0.833 1 96.12 31 GLY B O 1
ATOM 1027 N N . VAL B 1 32 ? 12.156 -11.93 -1.784 1 97.88 32 VAL B N 1
ATOM 1028 C CA . VAL B 1 32 ? 11.047 -11.305 -1.08 1 97.88 32 VAL B CA 1
ATOM 1029 C C . VAL B 1 32 ? 11.094 -11.68 0.399 1 97.88 32 VAL B C 1
ATOM 1031 O O . VAL B 1 32 ? 11.18 -12.859 0.742 1 97.88 32 VAL B O 1
ATOM 1034 N N . ASP B 1 33 ? 10.984 -10.688 1.192 1 97.88 33 ASP B N 1
ATOM 1035 C CA . ASP B 1 33 ? 10.977 -10.914 2.635 1 97.88 33 ASP B CA 1
ATOM 1036 C C . ASP B 1 33 ? 9.57 -11.234 3.133 1 97.88 33 ASP B C 1
ATOM 1038 O O . ASP B 1 33 ? 9.383 -12.102 3.986 1 97.88 33 ASP B O 1
ATOM 1042 N N . SER B 1 34 ? 8.664 -10.477 2.664 1 97.81 34 SER B N 1
ATOM 1043 C CA . SER B 1 34 ? 7.262 -10.664 3.031 1 97.81 34 SER B CA 1
ATOM 1044 C C . SER B 1 34 ? 6.332 -10.133 1.942 1 97.81 34 SER B C 1
ATOM 1046 O O . SER B 1 34 ? 6.742 -9.336 1.101 1 97.81 34 SER B O 1
ATOM 1048 N N . SER B 1 35 ? 5.109 -10.641 1.899 1 98.12 35 SER B N 1
ATOM 1049 C CA . SER B 1 35 ? 4.078 -10.234 0.947 1 98.12 35 SER B CA 1
ATOM 1050 C C . SER B 1 35 ? 2.752 -9.961 1.648 1 98.12 35 SER B C 1
ATOM 1052 O O . SER B 1 35 ? 2.424 -10.617 2.641 1 98.12 35 SER B O 1
ATOM 1054 N N . VAL B 1 36 ? 2.029 -9.055 1.114 1 97.94 36 VAL B N 1
ATOM 1055 C CA . VAL B 1 36 ? 0.663 -8.789 1.553 1 97.94 36 VAL B CA 1
ATOM 1056 C C . VAL B 1 36 ? -0.274 -8.781 0.347 1 97.94 36 VAL B C 1
ATOM 1058 O O . VAL B 1 36 ? 0.023 -8.156 -0.674 1 97.94 36 VAL B O 1
ATOM 1061 N N . VAL B 1 37 ? -1.33 -9.492 0.438 1 98.38 37 VAL B N 1
ATOM 1062 C CA . VAL B 1 37 ? -2.387 -9.469 -0.568 1 98.38 37 VAL B CA 1
ATOM 1063 C C . VAL B 1 37 ? -3.592 -8.695 -0.037 1 98.38 37 VAL B C 1
ATOM 1065 O O . VAL B 1 37 ? -4.078 -8.969 1.063 1 98.38 37 VAL B O 1
ATOM 1068 N N . LEU B 1 38 ? -4.008 -7.727 -0.816 1 98.31 38 LEU B N 1
ATOM 1069 C CA . LEU B 1 38 ? -5.145 -6.898 -0.433 1 98.31 38 LEU B CA 1
ATOM 1070 C C . LEU B 1 38 ? -6.172 -6.836 -1.56 1 98.31 38 LEU B C 1
ATOM 1072 O O . LEU B 1 38 ? -5.816 -6.914 -2.736 1 98.31 38 LEU B O 1
ATOM 1076 N N . ARG B 1 39 ? -7.457 -6.668 -1.167 1 97.62 39 ARG B N 1
ATOM 1077 C CA . ARG B 1 39 ? -8.539 -6.426 -2.121 1 97.62 39 ARG B CA 1
ATOM 1078 C C . ARG B 1 39 ? -9.07 -5.004 -1.992 1 97.62 39 ARG B C 1
ATOM 1080 O O . ARG B 1 39 ? -9.078 -4.434 -0.899 1 97.62 39 ARG B O 1
ATOM 1087 N N . ASP B 1 40 ? -9.445 -4.5 -3.141 1 97 40 ASP B N 1
ATOM 1088 C CA . ASP B 1 40 ? -10.078 -3.188 -3.213 1 97 40 ASP B CA 1
ATOM 1089 C C . ASP B 1 40 ? -11.555 -3.264 -2.816 1 97 40 ASP B C 1
ATOM 1091 O O . ASP B 1 40 ? -12.297 -4.102 -3.332 1 97 40 ASP B O 1
ATOM 1095 N N . ALA B 1 41 ? -11.953 -2.396 -1.965 1 94.88 41 ALA B N 1
ATOM 1096 C CA . ALA B 1 41 ? -13.312 -2.467 -1.432 1 94.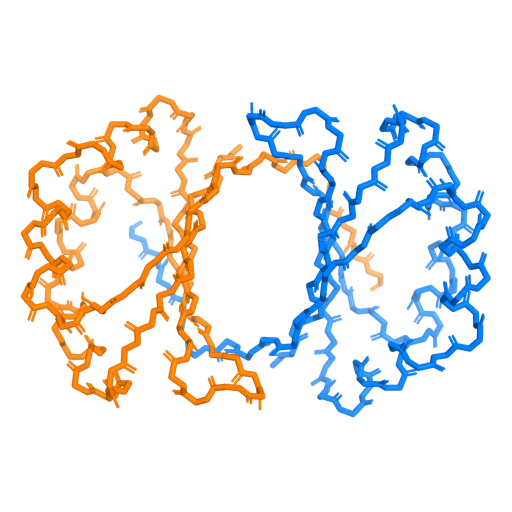88 41 ALA B CA 1
ATOM 1097 C C . ALA B 1 41 ? -14.344 -2.096 -2.496 1 94.88 41 ALA B C 1
ATOM 1099 O O . ALA B 1 41 ? -15.523 -2.441 -2.379 1 94.88 41 ALA B O 1
ATOM 1100 N N . THR B 1 42 ? -13.953 -1.409 -3.561 1 92.88 42 THR B N 1
ATOM 1101 C CA . THR B 1 42 ? -14.93 -0.874 -4.5 1 92.88 42 THR B CA 1
ATOM 1102 C C . THR B 1 42 ? -14.797 -1.546 -5.863 1 92.88 42 THR B C 1
ATOM 1104 O O . THR B 1 42 ? -15.578 -1.275 -6.777 1 92.88 42 THR B O 1
ATOM 1107 N N . ASP B 1 43 ? -13.773 -2.289 -6.055 1 96.31 43 ASP B N 1
ATOM 1108 C CA . ASP B 1 43 ? -13.539 -2.984 -7.316 1 96.31 43 ASP B CA 1
ATOM 1109 C C . ASP B 1 43 ? -13.156 -4.441 -7.078 1 96.31 43 ASP B C 1
ATOM 1111 O O . ASP B 1 43 ? -12 -4.746 -6.762 1 96.31 43 ASP B O 1
ATOM 1115 N N . ALA B 1 44 ? -14.055 -5.309 -7.336 1 95.06 44 ALA B N 1
ATOM 1116 C CA . ALA B 1 44 ? -13.883 -6.727 -7.035 1 95.06 44 ALA B CA 1
ATOM 1117 C C . ALA B 1 44 ? -12.812 -7.352 -7.934 1 95.06 44 ALA B C 1
ATOM 1119 O O . ALA B 1 44 ? -12.344 -8.461 -7.668 1 95.06 44 ALA B O 1
ATOM 1120 N N . HIS B 1 45 ? -12.398 -6.629 -8.953 1 97 45 HIS B N 1
ATOM 1121 C CA . HIS B 1 45 ? -11.43 -7.195 -9.891 1 97 45 HIS B CA 1
ATOM 1122 C C . HIS B 1 45 ? -10.039 -6.633 -9.656 1 97 45 HIS B C 1
ATOM 1124 O O . HIS B 1 45 ? -9.078 -7.016 -10.328 1 97 45 HIS B O 1
ATOM 1130 N N . ALA B 1 46 ? -9.93 -5.781 -8.719 1 98 46 ALA B N 1
ATOM 1131 C CA . ALA B 1 46 ? -8.641 -5.172 -8.414 1 98 46 ALA B CA 1
ATOM 1132 C C . ALA B 1 46 ? -7.973 -5.859 -7.227 1 98 46 ALA B C 1
ATOM 1134 O O . ALA B 1 46 ? -8.539 -5.914 -6.133 1 98 46 ALA B O 1
ATOM 1135 N N . VAL B 1 47 ? -6.809 -6.406 -7.441 1 98.25 47 VAL B N 1
ATOM 1136 C CA . VAL B 1 47 ? -5.988 -7.035 -6.41 1 98.25 47 VAL B CA 1
ATOM 1137 C C . VAL B 1 47 ? -4.699 -6.234 -6.219 1 98.25 47 VAL B C 1
ATOM 1139 O O . VAL B 1 47 ? -4.047 -5.855 -7.191 1 98.25 47 VAL B O 1
ATOM 1142 N N . TRP B 1 48 ? -4.418 -6.027 -5.039 1 98.62 48 TRP B N 1
ATOM 1143 C CA . TRP B 1 48 ? -3.146 -5.406 -4.688 1 98.62 48 TRP B CA 1
ATOM 1144 C C . TRP B 1 48 ? -2.207 -6.418 -4.039 1 98.62 48 TRP B C 1
ATOM 1146 O O . TRP B 1 48 ? -2.631 -7.219 -3.199 1 98.62 48 TRP B O 1
ATOM 1156 N N . VAL B 1 49 ? -0.953 -6.383 -4.473 1 98.56 49 VAL B N 1
ATOM 1157 C CA . VAL B 1 49 ? 0.085 -7.184 -3.828 1 98.56 49 VAL B CA 1
ATOM 1158 C C . VAL B 1 49 ? 1.27 -6.293 -3.461 1 98.56 49 VAL B C 1
ATOM 1160 O O . VAL B 1 49 ? 1.729 -5.492 -4.277 1 98.56 49 VAL B O 1
ATOM 1163 N N . ILE B 1 50 ? 1.706 -6.367 -2.232 1 98.56 50 ILE B N 1
ATOM 1164 C CA . ILE B 1 50 ? 2.908 -5.684 -1.768 1 98.56 50 ILE B CA 1
ATOM 1165 C C . ILE B 1 50 ? 3.986 -6.707 -1.429 1 98.56 50 ILE B C 1
ATOM 1167 O O . ILE B 1 50 ? 3.779 -7.582 -0.582 1 98.56 50 ILE B O 1
ATOM 1171 N N . HIS B 1 51 ? 5.102 -6.617 -2.109 1 98.62 51 HIS B N 1
ATOM 1172 C CA . HIS B 1 51 ? 6.293 -7.391 -1.776 1 98.62 51 HIS B CA 1
ATOM 1173 C C . HIS B 1 51 ? 7.367 -6.504 -1.15 1 98.62 51 HIS B C 1
ATOM 1175 O O . HIS B 1 51 ? 7.723 -5.465 -1.71 1 98.62 51 HIS B O 1
ATOM 1181 N N . HIS B 1 52 ? 7.871 -6.91 -0.017 1 98 52 HIS B N 1
ATOM 1182 C CA . HIS B 1 52 ? 8.945 -6.168 0.641 1 98 52 HIS B CA 1
ATOM 1183 C C . HIS B 1 52 ? 10.305 -6.801 0.36 1 98 52 HIS B C 1
ATOM 1185 O O . HIS B 1 52 ? 10.438 -8.023 0.396 1 98 52 HIS B O 1
ATOM 1191 N N . PHE B 1 53 ? 11.211 -5.969 0.086 1 97.81 53 PHE B N 1
ATOM 1192 C CA . PHE B 1 53 ? 12.586 -6.355 -0.204 1 97.81 53 PHE B CA 1
ATOM 1193 C C . PHE B 1 53 ? 13.555 -5.629 0.72 1 97.81 53 PHE B C 1
ATOM 1195 O O . PHE B 1 53 ? 13.312 -4.488 1.115 1 97.81 53 PHE B O 1
ATOM 1202 N N . PRO B 1 54 ? 14.703 -6.312 1.01 1 95.5 54 PRO B N 1
ATOM 1203 C CA . PRO B 1 54 ? 15.719 -5.621 1.806 1 95.5 54 PRO B CA 1
ATOM 1204 C C . PRO B 1 54 ? 16.359 -4.457 1.056 1 95.5 54 PRO B C 1
ATOM 1206 O O . PRO B 1 54 ? 16.844 -3.506 1.679 1 95.5 54 PRO B O 1
ATOM 1209 N N . THR B 1 55 ? 16.391 -4.562 -0.306 1 94.44 55 THR B N 1
ATOM 1210 C CA . THR B 1 55 ? 17.047 -3.518 -1.086 1 94.44 55 THR B CA 1
ATOM 1211 C C . THR B 1 55 ? 16.203 -3.156 -2.312 1 94.44 55 THR B C 1
ATOM 1213 O O . THR B 1 55 ? 15.438 -3.979 -2.812 1 94.44 55 THR B O 1
ATOM 1216 N N . ALA B 1 56 ? 16.438 -1.936 -2.814 1 94.69 56 ALA B N 1
ATOM 1217 C CA . ALA B 1 56 ? 15.789 -1.477 -4.035 1 94.69 56 ALA B CA 1
ATOM 1218 C C . ALA B 1 56 ? 16.25 -2.291 -5.242 1 94.69 56 ALA B C 1
ATOM 1220 O O . ALA B 1 56 ? 15.461 -2.557 -6.156 1 94.69 56 ALA B O 1
ATOM 1221 N N . GLU B 1 57 ? 17.516 -2.672 -5.227 1 95.94 57 GLU B N 1
ATOM 1222 C CA . GLU B 1 57 ? 18.078 -3.447 -6.328 1 95.94 57 GLU B CA 1
ATOM 1223 C C . GLU B 1 57 ? 17.359 -4.793 -6.469 1 95.94 57 GLU B C 1
ATOM 1225 O O . GLU B 1 57 ? 17.047 -5.223 -7.582 1 95.94 57 GLU B O 1
ATOM 1230 N N . GLY B 1 58 ? 17.141 -5.398 -5.379 1 96.81 58 GLY B N 1
ATOM 1231 C CA . GLY B 1 58 ? 16.406 -6.656 -5.41 1 96.81 58 GLY B CA 1
ATOM 1232 C C . GLY B 1 58 ? 15 -6.516 -5.957 1 96.81 58 GLY B C 1
ATOM 1233 O O . GLY B 1 58 ? 14.547 -7.348 -6.75 1 96.81 58 GLY B O 1
ATOM 1234 N N . ALA B 1 59 ? 14.32 -5.48 -5.574 1 97.56 59 ALA B N 1
ATOM 1235 C CA . ALA B 1 59 ? 12.961 -5.23 -6.047 1 97.56 59 ALA B CA 1
ATOM 1236 C C . ALA B 1 59 ? 12.938 -5.008 -7.555 1 97.56 59 ALA B C 1
ATOM 1238 O O . ALA B 1 59 ? 12.086 -5.562 -8.258 1 97.56 59 ALA B O 1
ATOM 1239 N N . ARG B 1 60 ? 13.875 -4.234 -8.023 1 96.69 60 ARG B N 1
ATOM 1240 C CA . ARG B 1 60 ? 13.953 -3.938 -9.445 1 96.69 60 ARG B CA 1
ATOM 1241 C C . ARG B 1 60 ? 14.273 -5.191 -10.258 1 96.69 60 ARG B C 1
ATOM 1243 O O . ARG B 1 60 ? 13.719 -5.406 -11.336 1 96.69 60 ARG B O 1
ATOM 1250 N N . ALA B 1 61 ? 15.148 -6 -9.742 1 97.5 61 ALA B N 1
ATOM 1251 C CA . ALA B 1 61 ? 15.492 -7.254 -10.414 1 97.5 61 ALA B CA 1
ATOM 1252 C C . ALA B 1 61 ? 14.289 -8.18 -10.5 1 97.5 61 ALA B C 1
ATOM 1254 O O . ALA B 1 61 ? 14.055 -8.82 -11.531 1 97.5 61 ALA B O 1
ATOM 1255 N N . PHE B 1 62 ? 13.586 -8.227 -9.445 1 98.19 62 PHE B N 1
ATOM 1256 C CA . PHE B 1 62 ? 12.375 -9.039 -9.414 1 98.19 62 PHE B CA 1
ATOM 1257 C C . PHE B 1 62 ? 11.375 -8.57 -10.469 1 98.19 62 PHE B C 1
ATOM 1259 O O . PHE B 1 62 ? 10.828 -9.383 -11.219 1 98.19 62 PHE B O 1
ATOM 1266 N N . ALA B 1 63 ? 11.156 -7.305 -10.594 1 96.69 63 ALA B N 1
ATOM 1267 C CA . ALA B 1 63 ? 10.18 -6.719 -11.516 1 96.69 63 ALA B CA 1
ATOM 1268 C C . ALA B 1 63 ? 10.555 -7.012 -12.961 1 96.69 63 ALA B C 1
ATOM 1270 O O . ALA B 1 63 ? 9.688 -7.012 -13.844 1 96.69 63 ALA B O 1
ATOM 1271 N N . ARG B 1 64 ? 11.828 -7.273 -13.195 1 96.19 64 ARG B N 1
ATOM 1272 C CA . ARG B 1 64 ? 12.305 -7.492 -14.555 1 96.19 64 ARG B CA 1
ATOM 1273 C C . ARG B 1 64 ? 12.5 -8.977 -14.836 1 96.19 64 ARG B C 1
ATOM 1275 O O . ARG B 1 64 ? 12.898 -9.359 -15.938 1 96.19 64 ARG B O 1
ATOM 1282 N N . SER B 1 65 ? 12.258 -9.805 -13.922 1 97 65 SER B N 1
ATOM 1283 C CA . SER B 1 65 ? 12.562 -11.227 -14.055 1 97 65 SER B CA 1
ATOM 1284 C C . SER B 1 65 ? 11.602 -11.914 -15.016 1 97 65 SER B C 1
ATOM 1286 O O . SER B 1 65 ? 10.414 -11.57 -15.07 1 97 65 SER B O 1
ATOM 1288 N N . SER B 1 66 ? 12.102 -12.938 -15.758 1 96.06 66 SER B N 1
ATOM 1289 C CA . SER B 1 66 ? 11.266 -13.75 -16.641 1 96.06 66 SER B CA 1
ATOM 1290 C C . SER B 1 66 ? 10.297 -14.617 -15.828 1 96.06 66 SER B C 1
ATOM 1292 O O . SER B 1 66 ? 9.195 -14.914 -16.297 1 96.06 66 SER B O 1
ATOM 1294 N N . GLU B 1 67 ? 10.672 -14.938 -14.648 1 95.81 67 GLU B N 1
ATOM 1295 C CA . GLU B 1 67 ? 9.828 -15.758 -13.789 1 95.81 67 GLU B CA 1
ATOM 1296 C C . GLU B 1 67 ? 8.562 -15.008 -13.383 1 95.81 67 GLU B C 1
ATOM 1298 O O . GLU B 1 67 ? 7.473 -15.594 -13.352 1 95.81 67 GLU B O 1
ATOM 1303 N N . LEU B 1 68 ? 8.719 -13.703 -13.062 1 95.5 68 LEU B N 1
ATOM 1304 C CA . LEU B 1 68 ? 7.543 -12.914 -12.727 1 95.5 68 LEU B CA 1
ATOM 1305 C C . LEU B 1 68 ? 6.617 -12.781 -13.938 1 95.5 68 LEU B C 1
ATOM 1307 O O . LEU B 1 68 ? 5.395 -12.906 -13.805 1 95.5 68 LEU B O 1
ATOM 1311 N N . ARG B 1 69 ? 7.176 -12.57 -15.062 1 94.12 69 ARG B N 1
ATOM 1312 C CA . ARG B 1 69 ? 6.371 -12.461 -16.281 1 94.12 69 ARG B CA 1
ATOM 1313 C C . ARG B 1 69 ? 5.578 -13.742 -16.531 1 94.12 69 ARG B C 1
ATOM 1315 O O . ARG B 1 69 ? 4.402 -13.688 -16.875 1 94.12 69 ARG B O 1
ATOM 1322 N N . GLU B 1 70 ? 6.238 -14.805 -16.359 1 94 70 GLU B N 1
ATOM 1323 C CA . GLU B 1 70 ? 5.586 -16.094 -16.547 1 94 70 GLU B CA 1
ATOM 1324 C C . GLU B 1 70 ? 4.473 -16.297 -15.516 1 94 70 GLU B C 1
ATOM 1326 O O . GLU B 1 70 ? 3.379 -16.75 -15.852 1 94 70 GLU B O 1
ATOM 1331 N N . ALA B 1 71 ? 4.766 -15.945 -14.289 1 94.62 71 ALA B N 1
ATOM 1332 C CA . ALA B 1 71 ? 3.773 -16.078 -13.227 1 94.62 71 ALA B CA 1
ATOM 1333 C C . ALA B 1 71 ? 2.533 -15.242 -13.523 1 94.62 71 ALA B C 1
ATOM 1335 O O . ALA B 1 71 ? 1.405 -15.711 -13.359 1 94.62 71 ALA B O 1
ATOM 1336 N N . MET B 1 72 ? 2.691 -13.969 -13.984 1 94.12 72 MET B N 1
ATOM 1337 C CA . MET B 1 72 ? 1.58 -13.07 -14.289 1 94.12 72 MET B CA 1
ATOM 1338 C C . MET B 1 72 ? 0.753 -13.602 -15.453 1 94.12 72 MET B C 1
ATOM 1340 O O . MET B 1 72 ? -0.478 -13.562 -15.414 1 94.12 72 MET B O 1
ATOM 1344 N N . ARG B 1 73 ? 1.44 -14.148 -16.422 1 92.69 73 ARG B N 1
ATOM 1345 C CA . ARG B 1 73 ? 0.752 -14.758 -17.562 1 92.69 73 ARG B CA 1
ATOM 1346 C C . ARG B 1 73 ? -0.106 -15.938 -17.109 1 92.69 73 ARG B C 1
ATOM 1348 O O . ARG B 1 73 ? -1.274 -16.031 -17.5 1 92.69 73 ARG B O 1
ATOM 1355 N N . GLN B 1 74 ? 0.413 -16.719 -16.312 1 95.38 74 GLN B N 1
ATOM 1356 C CA . GLN B 1 74 ? -0.27 -17.938 -15.883 1 95.38 74 GLN B CA 1
ATOM 1357 C C . GLN B 1 74 ? -1.449 -17.625 -14.969 1 95.38 74 GLN B C 1
ATOM 1359 O O . GLN B 1 74 ? -2.451 -18.344 -14.969 1 95.38 74 GLN B O 1
ATOM 1364 N N . SER B 1 75 ? -1.353 -16.578 -14.234 1 95.75 75 SER B N 1
ATOM 1365 C CA . SER B 1 75 ? -2.354 -16.266 -13.219 1 95.75 75 SER B CA 1
ATOM 1366 C C . SER B 1 75 ? -3.527 -15.5 -13.812 1 95.75 75 SER B C 1
ATOM 1368 O O . SER B 1 75 ? -4.516 -15.242 -13.125 1 95.75 75 SER B O 1
ATOM 1370 N N . GLY B 1 76 ? -3.469 -15.078 -15.07 1 93.69 76 GLY B N 1
ATOM 1371 C CA . GLY B 1 76 ? -4.602 -14.461 -15.742 1 93.69 76 GLY B CA 1
ATOM 1372 C C . GLY B 1 76 ? -4.719 -12.969 -15.469 1 93.69 76 GLY B C 1
ATOM 1373 O O . GLY B 1 76 ? -5.816 -12.414 -15.5 1 93.69 76 GLY B O 1
ATOM 1374 N N . VAL B 1 77 ? -3.721 -12.297 -15.078 1 96.56 77 VAL B N 1
ATOM 1375 C CA . VAL B 1 77 ? -3.695 -10.844 -14.938 1 96.56 77 VAL B CA 1
ATOM 1376 C C . VAL B 1 77 ? -3.938 -10.188 -16.297 1 96.56 77 VAL B C 1
ATOM 1378 O O . VAL B 1 77 ? -3.277 -10.523 -17.281 1 96.56 77 VAL B O 1
ATOM 1381 N N . VAL B 1 78 ? -4.906 -9.266 -16.328 1 95.81 78 VAL B N 1
ATOM 1382 C CA . VAL B 1 78 ? -5.27 -8.656 -17.609 1 95.81 78 VAL B CA 1
ATOM 1383 C C . VAL B 1 78 ? -4.832 -7.195 -17.625 1 95.81 78 VAL B C 1
ATOM 1385 O O . VAL B 1 78 ? -5.043 -6.496 -18.625 1 95.81 78 VAL B O 1
ATOM 1388 N N . GLY B 1 79 ? -4.332 -6.609 -16.609 1 96 79 GLY B N 1
ATOM 1389 C CA . GLY B 1 79 ? -3.793 -5.266 -16.453 1 96 79 GLY B CA 1
ATOM 1390 C C . GLY B 1 79 ? -3.068 -5.066 -15.133 1 96 79 GLY B C 1
ATOM 1391 O O . GLY B 1 79 ? -3.318 -5.789 -14.164 1 96 79 GLY B O 1
ATOM 1392 N N . HIS B 1 80 ? -2.094 -4.137 -15.172 1 96.81 80 HIS B N 1
ATOM 1393 C CA . HIS B 1 80 ? -1.391 -3.912 -13.914 1 96.81 80 HIS B CA 1
ATOM 1394 C C . HIS B 1 80 ? -0.765 -2.521 -13.875 1 96.81 80 HIS B C 1
ATOM 1396 O O . HIS B 1 80 ? -0.537 -1.909 -14.922 1 96.81 80 HIS B O 1
ATOM 1402 N N . GLU B 1 81 ? -0.65 -2.039 -12.75 1 96.44 81 GLU B N 1
ATOM 1403 C CA . GLU B 1 81 ? 0.189 -0.898 -12.398 1 96.44 81 GLU B CA 1
ATOM 1404 C C . GLU B 1 81 ? 1.175 -1.259 -11.289 1 96.44 81 GLU B C 1
ATOM 1406 O O . GLU B 1 81 ? 0.859 -2.061 -10.406 1 96.44 81 GLU B O 1
ATOM 1411 N N . LEU B 1 82 ? 2.354 -0.694 -11.383 1 96.69 82 LEU B N 1
ATOM 1412 C CA . LEU B 1 82 ? 3.324 -1.046 -10.352 1 96.69 82 LEU B CA 1
ATOM 1413 C C . LEU B 1 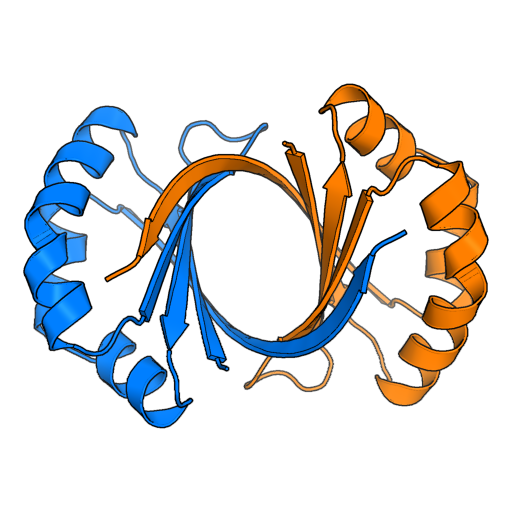82 ? 4.07 0.19 -9.859 1 96.69 82 LEU B C 1
ATOM 1415 O O . LEU B 1 82 ? 4.223 1.162 -10.609 1 96.69 82 LEU B O 1
ATOM 1419 N N . TRP B 1 83 ? 4.566 0.154 -8.641 1 97.56 83 TRP B N 1
ATOM 1420 C CA . TRP B 1 83 ? 5.328 1.215 -7.988 1 97.56 83 TRP B CA 1
ATOM 1421 C C . TRP B 1 83 ? 6.426 0.632 -7.105 1 97.56 83 TRP B C 1
ATOM 1423 O O . TRP B 1 83 ? 6.254 -0.435 -6.512 1 97.56 83 TRP B O 1
ATOM 1433 N N . PHE B 1 84 ? 7.484 1.34 -7.07 1 98 84 PHE B N 1
ATOM 1434 C CA . PHE B 1 84 ? 8.516 1.114 -6.07 1 98 84 PHE B CA 1
ATOM 1435 C C . PHE B 1 84 ? 8.477 2.195 -4.996 1 98 84 PHE B C 1
ATOM 1437 O O . PHE B 1 84 ? 8.711 3.371 -5.281 1 98 84 PHE B O 1
ATOM 1444 N N . LEU B 1 85 ? 8.18 1.762 -3.758 1 97.94 85 LEU B N 1
ATOM 1445 C CA . LEU B 1 85 ? 7.969 2.736 -2.693 1 97.94 85 LEU B CA 1
ATOM 1446 C C . LEU B 1 85 ? 8.969 2.523 -1.56 1 97.94 85 LEU B C 1
ATOM 1448 O O . LEU B 1 85 ? 9.281 1.385 -1.204 1 97.94 85 LEU B O 1
ATOM 1452 N N . GLN B 1 86 ? 9.43 3.645 -1.098 1 96.19 86 GLN B N 1
ATOM 1453 C CA . GLN B 1 86 ? 10.344 3.637 0.041 1 96.19 86 GLN B CA 1
ATOM 1454 C C . GLN B 1 86 ? 9.68 4.215 1.284 1 96.19 86 GLN B C 1
ATOM 1456 O O . GLN B 1 86 ? 9.164 5.34 1.256 1 96.19 86 GLN B O 1
ATOM 1461 N N . GLU B 1 87 ? 9.742 3.486 2.387 1 96 87 GLU B N 1
ATOM 1462 C CA . GLU B 1 87 ? 9.172 3.971 3.643 1 96 87 GLU B CA 1
ATOM 1463 C C . GLU B 1 87 ? 10.008 5.113 4.219 1 96 87 GLU B C 1
ATOM 1465 O O . GLU B 1 87 ? 11.227 5.004 4.328 1 96 87 GLU B O 1
ATOM 1470 N N . VAL B 1 88 ? 9.289 6.168 4.527 1 96.5 88 VAL B N 1
ATOM 1471 C CA . VAL B 1 88 ? 9.898 7.34 5.145 1 96.5 88 VAL B CA 1
ATOM 1472 C C . VAL B 1 88 ? 9.719 7.281 6.66 1 96.5 88 VAL B C 1
ATOM 1474 O O . VAL B 1 88 ? 10.648 7.559 7.418 1 96.5 88 VAL B O 1
ATOM 1477 N N . GLU B 1 89 ? 8.523 6.906 7.062 1 96.69 89 GLU B N 1
ATOM 1478 C CA . GLU B 1 89 ? 8.172 6.949 8.477 1 96.69 89 GLU B CA 1
ATOM 1479 C C . GLU B 1 89 ? 6.906 6.141 8.758 1 96.69 89 GLU B C 1
ATOM 1481 O O . GLU B 1 89 ? 6.023 6.047 7.902 1 96.69 89 GLU B O 1
ATOM 1486 N N . ARG B 1 90 ? 6.883 5.559 9.992 1 94.88 90 ARG B N 1
ATOM 1487 C CA . ARG B 1 90 ? 5.703 4.859 10.5 1 94.88 90 ARG B CA 1
ATOM 1488 C C . ARG B 1 90 ? 5.301 5.391 11.867 1 94.88 90 ARG B C 1
ATOM 1490 O O . ARG B 1 90 ? 6.156 5.633 12.719 1 94.88 90 ARG B O 1
ATOM 1497 N N . PHE B 1 91 ? 3.943 5.625 11.953 1 93.38 91 PHE B N 1
ATOM 1498 C CA . PHE B 1 91 ? 3.369 6.133 13.195 1 93.38 91 PHE B CA 1
ATOM 1499 C C . PHE B 1 91 ? 2.355 5.145 13.766 1 93.38 91 PHE B C 1
ATOM 1501 O O . PHE B 1 91 ? 1.562 4.562 13.023 1 93.38 91 PHE B O 1
ATOM 1508 N N . VAL B 1 92 ? 2.572 5.012 15.141 1 94.31 92 VAL B N 1
ATOM 1509 C CA . VAL B 1 92 ? 1.522 4.289 15.844 1 94.31 92 VAL B CA 1
ATOM 1510 C C . VAL B 1 92 ? 0.893 5.195 16.906 1 94.31 92 VAL B C 1
ATOM 1512 O O . VAL B 1 92 ? 1.602 5.855 17.672 1 94.31 92 VAL B O 1
ATOM 1515 N N . TYR B 1 93 ? -0.39 5.18 16.875 1 91.44 93 TYR B N 1
ATOM 1516 C CA . TYR B 1 93 ? -1.082 6.094 17.766 1 91.44 93 TYR B CA 1
ATOM 1517 C C . TYR B 1 93 ? -1.573 5.367 19.016 1 91.44 93 TYR B C 1
ATOM 1519 O O . TYR B 1 93 ? -1.856 4.168 18.969 1 91.44 93 TYR B O 1
#

Foldseek 3Di:
DKKKKKKFFAPADVLLVVLVVVCVVVCVVLAFPDKDWDDDPVDRRIIMMITDHPDPVSSVCVVPDPVVVVSCVVSGTPDMDIDMDDDDDDDDD/DKKKKKKFFAPADVLLVVLVVVCVVVCVVLAFPDKDWDADPVDRRIIMMITDHPDPVSSVCVVPDPVVVVSCVVSGTPDMDIDMDDDDDDDDD

InterPro domains:
  IPR011008 Dimeric alpha-beta barrel [SSF54909] (12-75)

Secondary structure (DSSP, 8-state):
-EEEEEEEE-S-HHHHHHHHHTTHHHHHHTT--EEEEEEESS-TTEEEEEEEESSHHHHHHHHT-HHHHHHHHHHT--EEEEEEEEEEEEEE-/-EEEEEEEE-S-HHHHHHHHHTTHHHHHHTT--EEEEEEESS-TTEEEEEEEESSHHHHHHHHT-HHHHHHHHHHT--EEEEEEEEEEEEEE-

pLDDT: mean 96.58, std 1.69, range [89.12, 98.62]

Organism: Thermus brockianus (NCBI:txid56956)

Sequence (186 aa):
MTSFVVKLQVNDFDAWKQVYDQFADMRREKGVDSSVVLRDATDAHAVWVIHHFPTAEGARAFARSSELREAMRQSGVVGHELWFLQEVERFVYMTSFVVKLQVNDFDAWKQVYDQFADMRREKGVDSSVVLRDATDAHAVWVIHHFPTAEGARAFARSSELREAMRQSGVVGHELWFLQEVERFVY